Protein AF-A0A970RCP0-F1 (afdb_monomer)

pLDDT: mean 90.57, std 8.06, range [48.12, 98.12]

Mean predicted aligned error: 6.68 Å

Structure (mmCIF, N/CA/C/O backbone):
data_AF-A0A970RCP0-F1
#
_entry.id   AF-A0A970RCP0-F1
#
loop_
_atom_site.group_PDB
_atom_site.id
_atom_site.type_symbol
_atom_site.label_atom_id
_atom_site.label_alt_id
_atom_site.label_comp_id
_atom_site.label_asym_id
_atom_site.label_entity_id
_atom_site.label_seq_id
_atom_site.pdbx_PDB_ins_code
_atom_site.Cartn_x
_atom_site.Cartn_y
_atom_site.Cartn_z
_atom_site.occupancy
_atom_site.B_iso_or_equiv
_atom_site.auth_seq_id
_atom_site.auth_comp_id
_atom_site.auth_asym_id
_atom_site.auth_atom_id
_atom_site.pdbx_PDB_model_num
ATOM 1 N N . MET A 1 1 ? -38.440 39.270 53.643 1.00 48.12 1 MET A N 1
ATOM 2 C CA . MET A 1 1 ? -37.975 38.714 52.361 1.00 48.12 1 MET A CA 1
ATOM 3 C C . MET A 1 1 ? -36.763 37.887 52.689 1.00 48.12 1 MET A C 1
ATOM 5 O O . MET A 1 1 ? -35.813 38.476 53.166 1.00 48.12 1 MET A O 1
ATOM 9 N N . ASP A 1 2 ? -36.884 36.568 52.586 1.00 49.41 2 ASP A N 1
ATOM 10 C CA . ASP A 1 2 ? -35.823 35.655 52.152 1.00 49.41 2 ASP A CA 1
ATOM 11 C C . ASP A 1 2 ? -36.403 34.242 52.219 1.00 49.41 2 ASP A C 1
ATOM 13 O O . ASP A 1 2 ? -36.544 33.653 53.287 1.00 49.41 2 ASP A O 1
ATOM 17 N N . ASP A 1 3 ? -36.839 33.749 51.061 1.00 53.84 3 ASP A N 1
ATOM 18 C CA . ASP A 1 3 ? -37.272 32.369 50.873 1.00 53.84 3 ASP A CA 1
ATOM 19 C C . ASP A 1 3 ? -36.040 31.594 50.395 1.00 53.84 3 ASP A C 1
ATOM 21 O O . ASP A 1 3 ? -35.731 31.522 49.205 1.00 53.84 3 ASP A O 1
ATOM 25 N N . SER A 1 4 ? -35.232 31.136 51.352 1.00 59.03 4 SER A N 1
ATOM 26 C CA . SER A 1 4 ? -34.022 30.358 51.090 1.00 59.03 4 SER A CA 1
ATOM 27 C C . SER A 1 4 ? -34.421 28.943 50.666 1.00 59.03 4 SER A C 1
ATOM 29 O O . SER A 1 4 ? -34.489 28.031 51.488 1.00 59.03 4 SER A O 1
ATOM 31 N N . GLN A 1 5 ? -34.726 28.761 49.381 1.00 63.16 5 GLN A N 1
ATOM 32 C CA . GLN A 1 5 ? -35.019 27.448 48.809 1.00 63.16 5 GLN A CA 1
ATOM 33 C C . GLN A 1 5 ? -33.755 26.578 48.870 1.00 63.16 5 GLN A C 1
ATOM 35 O O . GLN A 1 5 ? -32.815 26.746 48.097 1.00 63.16 5 GLN A O 1
ATOM 40 N N . GLY A 1 6 ? -33.705 25.679 49.855 1.00 64.81 6 GLY A N 1
ATOM 41 C CA . GLY A 1 6 ? -32.651 24.680 49.980 1.00 64.81 6 GLY A CA 1
ATOM 42 C C . GLY A 1 6 ? -32.726 23.665 48.839 1.00 64.81 6 GLY A C 1
ATOM 43 O O . GLY A 1 6 ? -33.808 23.184 48.508 1.00 64.81 6 GLY A O 1
ATOM 44 N N . PHE A 1 7 ? -31.569 23.331 48.261 1.00 67.00 7 PHE A N 1
ATOM 45 C CA . PHE A 1 7 ? -31.424 22.290 47.240 1.00 67.00 7 PHE A CA 1
ATOM 46 C C . PHE A 1 7 ? -32.084 20.986 47.703 1.00 67.00 7 PHE A C 1
ATOM 48 O O . PHE A 1 7 ? -31.755 20.454 48.768 1.00 67.00 7 PHE A O 1
ATOM 55 N N . SER A 1 8 ? -32.999 20.449 46.896 1.00 80.69 8 SER A N 1
ATOM 56 C CA . SER A 1 8 ? -33.602 19.151 47.189 1.00 80.69 8 SER A CA 1
ATOM 57 C C . SER A 1 8 ? -32.632 18.033 46.811 1.00 80.69 8 SER A C 1
ATOM 59 O O . SER A 1 8 ? -32.024 18.054 45.742 1.00 80.69 8 SER A O 1
ATOM 61 N N . LEU A 1 9 ? -32.506 17.006 47.655 1.00 86.56 9 LEU A N 1
ATOM 62 C CA . LEU A 1 9 ? -31.640 15.844 47.399 1.00 86.56 9 LEU A CA 1
ATOM 63 C C . LEU A 1 9 ? -32.000 15.145 46.071 1.00 86.56 9 LEU A C 1
ATOM 65 O O . LEU A 1 9 ? -31.134 14.585 45.400 1.00 86.56 9 LEU A O 1
ATOM 69 N N . ILE A 1 10 ? -33.268 15.247 45.652 1.00 89.44 10 ILE A N 1
ATOM 70 C CA . ILE A 1 10 ? -33.741 14.712 44.373 1.00 89.44 10 ILE A CA 1
ATOM 71 C C . ILE A 1 10 ? -33.218 15.493 43.162 1.00 89.44 10 ILE A C 1
ATOM 73 O O . ILE A 1 10 ? -32.971 14.895 42.121 1.00 89.44 10 ILE A O 1
ATOM 77 N N . GLU A 1 11 ? -32.994 16.801 43.292 1.00 91.44 11 GLU A N 1
ATOM 78 C CA . GLU A 1 11 ? -32.496 17.654 42.208 1.00 91.44 11 GLU A CA 1
ATOM 79 C C . GLU A 1 11 ? -31.049 17.300 41.862 1.00 91.44 11 GLU A C 1
ATOM 81 O O . GLU A 1 11 ? -30.711 17.098 40.696 1.00 91.44 11 GLU A O 1
ATOM 86 N N . VAL A 1 12 ? -30.218 17.109 42.890 1.00 92.56 12 VAL A N 1
ATOM 87 C CA . VAL A 1 12 ? -28.831 16.656 42.723 1.00 92.56 12 VAL A CA 1
ATOM 88 C C . VAL A 1 12 ? -28.789 15.252 42.117 1.00 92.56 12 VAL A C 1
ATOM 90 O O . VAL A 1 12 ? -27.988 14.989 41.223 1.00 92.56 12 VAL A O 1
ATOM 93 N N . LEU A 1 13 ? -29.674 14.352 42.555 1.00 93.19 13 LEU A N 1
ATOM 94 C CA . LEU A 1 13 ? -29.728 12.985 42.036 1.00 93.19 13 LEU A CA 1
ATOM 95 C C . LEU A 1 13 ? -30.129 12.957 40.554 1.00 93.19 13 LEU A C 1
ATOM 97 O O . LEU A 1 13 ? -29.487 12.268 39.761 1.00 93.19 13 LEU A O 1
ATOM 101 N N . VAL A 1 14 ? -31.127 13.751 40.155 1.00 94.25 14 VAL A N 1
ATOM 102 C CA . VAL A 1 14 ? -31.525 13.890 38.745 1.00 94.25 14 VAL A CA 1
ATOM 103 C C . VAL A 1 14 ? -30.401 14.518 37.916 1.00 94.25 14 VAL A C 1
ATOM 105 O O . VAL A 1 14 ? -30.094 14.009 36.838 1.00 94.25 14 VAL A O 1
ATOM 108 N N . ALA A 1 15 ? -29.731 15.559 38.422 1.00 95.06 15 ALA A N 1
ATOM 109 C CA . ALA A 1 15 ? -28.594 16.177 37.739 1.00 95.06 15 ALA A CA 1
ATOM 110 C C . ALA A 1 15 ? -27.450 15.175 37.503 1.00 95.06 15 ALA A C 1
ATOM 112 O O . ALA A 1 15 ? -26.919 15.095 36.396 1.00 95.06 15 ALA A O 1
ATOM 113 N N . LEU A 1 16 ? -27.116 14.353 38.504 1.00 94.56 16 LEU A N 1
ATOM 114 C CA . LEU A 1 16 ? -26.106 13.300 38.371 1.00 94.56 16 LEU A CA 1
ATOM 115 C C . LEU A 1 16 ? -26.496 12.249 37.321 1.00 94.56 16 LEU A C 1
ATOM 117 O O . LEU A 1 16 ? -25.646 11.838 36.533 1.00 94.56 16 LEU A O 1
ATOM 121 N N . VAL A 1 17 ? -27.771 11.846 37.261 1.00 96.38 17 VAL A N 1
ATOM 122 C CA . VAL A 1 17 ? -28.267 10.898 36.245 1.00 96.38 17 VAL A CA 1
ATOM 123 C C . VAL A 1 17 ? -28.174 11.491 34.835 1.00 96.38 17 VAL A C 1
ATOM 125 O O . VAL A 1 17 ? -27.719 10.815 33.907 1.00 96.38 17 VAL A O 1
ATOM 128 N N . LEU A 1 18 ? -28.556 12.758 34.657 1.00 96.50 18 LEU A N 1
ATOM 129 C CA . LEU A 1 18 ? -28.461 13.446 33.365 1.00 96.50 18 LEU A CA 1
ATOM 130 C C . LEU A 1 18 ? -27.004 13.604 32.908 1.00 96.50 18 LEU A C 1
ATOM 132 O O . LEU A 1 18 ? -26.690 13.335 31.750 1.00 96.50 18 LEU A O 1
ATOM 136 N N . ILE A 1 19 ? -26.095 13.972 33.815 1.00 95.94 19 ILE A N 1
ATOM 137 C CA . ILE A 1 19 ? -24.662 14.081 33.504 1.00 95.94 19 ILE A CA 1
ATOM 138 C C . ILE A 1 19 ? -24.088 12.709 33.145 1.00 95.94 19 ILE A C 1
ATOM 140 O O . ILE A 1 19 ? -23.407 12.580 32.128 1.00 95.94 19 ILE A O 1
ATOM 144 N N . ALA A 1 20 ? -24.392 11.671 33.929 1.00 96.06 20 ALA A N 1
ATOM 145 C CA . ALA A 1 20 ? -23.894 10.322 33.673 1.00 96.06 20 ALA A CA 1
ATOM 146 C C . ALA A 1 20 ? -24.355 9.795 32.304 1.00 96.06 20 ALA A C 1
ATOM 148 O O . ALA A 1 20 ? -23.543 9.297 31.523 1.00 96.06 20 ALA A O 1
ATOM 149 N N . THR A 1 21 ? -25.640 9.953 31.974 1.00 95.88 21 THR A N 1
ATOM 150 C CA . THR A 1 21 ? -26.183 9.542 30.667 1.00 95.88 21 THR A CA 1
ATOM 151 C C . THR A 1 21 ? -25.606 10.367 29.512 1.00 95.88 21 THR A C 1
ATOM 153 O O . THR A 1 21 ? -25.237 9.795 28.484 1.00 95.88 21 THR A O 1
ATOM 156 N N . GLY A 1 22 ? -25.429 11.681 29.694 1.00 96.62 22 GLY A N 1
ATOM 157 C CA . GLY A 1 22 ? -24.775 12.553 28.715 1.00 96.62 22 GLY A CA 1
ATOM 158 C C . GLY A 1 22 ? -23.315 12.171 28.444 1.00 96.62 22 GLY A C 1
ATOM 159 O O . GLY A 1 22 ? -22.898 12.087 27.287 1.00 96.62 22 GLY A O 1
ATOM 160 N N . MET A 1 23 ? -22.544 11.863 29.492 1.00 96.38 23 MET A N 1
ATOM 1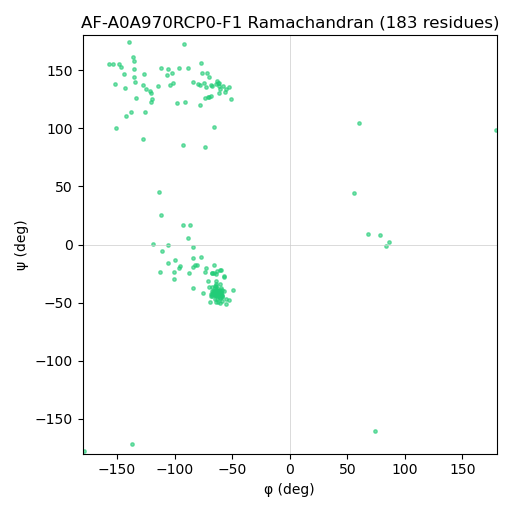61 C CA . MET A 1 23 ? -21.149 11.427 29.363 1.00 96.38 23 MET A CA 1
ATOM 162 C C . MET A 1 23 ? -21.031 10.079 28.644 1.00 96.38 23 MET A C 1
ATOM 164 O O . MET A 1 23 ? -20.188 9.941 27.758 1.00 96.38 23 MET A O 1
ATOM 168 N N . LEU A 1 24 ? -21.891 9.103 28.963 1.00 94.88 24 LEU A N 1
ATOM 169 C CA . LEU A 1 24 ? -21.915 7.812 28.261 1.00 94.88 24 LEU A CA 1
ATOM 170 C C . LEU A 1 24 ? -22.229 7.985 26.767 1.00 94.88 24 LEU A C 1
ATOM 172 O O . LEU A 1 24 ? -21.571 7.367 25.926 1.00 94.88 24 LEU A O 1
ATOM 176 N N . GLY A 1 25 ? -23.175 8.869 26.432 1.00 94.62 25 GLY A N 1
ATOM 177 C CA . GLY A 1 25 ? -23.489 9.215 25.044 1.00 94.62 25 GLY A CA 1
ATOM 178 C C . GLY A 1 25 ? -22.294 9.824 24.302 1.00 94.62 25 GLY A C 1
ATOM 179 O O . GLY A 1 25 ? -21.964 9.398 23.194 1.00 94.62 25 GLY A O 1
ATOM 180 N N . MET A 1 26 ? -21.591 10.772 24.928 1.00 94.69 26 MET A N 1
ATOM 181 C CA . MET A 1 26 ? -20.407 11.402 24.334 1.00 94.69 26 MET A CA 1
ATOM 182 C C . MET A 1 26 ? -19.262 10.400 24.127 1.00 94.69 26 MET A C 1
ATOM 184 O O . MET A 1 26 ? -18.633 10.404 23.069 1.00 94.69 26 MET A O 1
ATOM 188 N N . LEU A 1 27 ? -19.008 9.517 25.099 1.00 94.44 27 LEU A N 1
ATOM 189 C CA . LEU A 1 27 ? -17.966 8.489 25.000 1.00 94.44 27 LEU A CA 1
ATOM 190 C C . LEU A 1 27 ? -18.236 7.496 23.862 1.00 94.44 27 LEU A C 1
ATOM 192 O O . LEU A 1 27 ? -17.311 7.128 23.134 1.00 94.44 27 LEU A O 1
ATOM 196 N N . ALA A 1 28 ? -19.498 7.104 23.660 1.00 90.81 28 ALA A N 1
ATOM 197 C CA . ALA A 1 28 ? -19.882 6.237 22.548 1.00 90.81 28 ALA A CA 1
ATOM 198 C C . ALA A 1 28 ? -19.562 6.881 21.185 1.00 90.81 28 ALA A C 1
ATOM 200 O O . ALA A 1 28 ? -18.997 6.227 20.304 1.00 90.81 28 ALA A O 1
ATOM 201 N N . LEU A 1 29 ? -19.855 8.177 21.027 1.00 91.12 29 LEU A N 1
ATOM 202 C CA . LEU A 1 29 ? -19.536 8.926 19.807 1.00 91.12 29 LEU A CA 1
ATOM 203 C C . LEU A 1 29 ? -18.025 9.115 19.617 1.00 91.12 29 LEU A C 1
ATOM 205 O O . LEU A 1 29 ? -17.521 8.913 18.511 1.00 91.12 29 LEU A O 1
ATOM 209 N N . GLN A 1 30 ? -17.287 9.436 20.684 1.00 91.81 30 GLN A N 1
ATOM 210 C CA . GLN A 1 30 ? -15.826 9.560 20.627 1.00 91.81 30 GLN A CA 1
ATOM 211 C C . GLN A 1 30 ? -15.161 8.252 20.183 1.00 91.81 30 GLN A C 1
ATOM 213 O O . GLN A 1 30 ? -14.265 8.275 19.341 1.00 91.81 30 GLN A O 1
ATOM 218 N N . SER A 1 31 ? -15.635 7.103 20.675 1.00 87.56 31 SER A N 1
ATOM 219 C CA . SER A 1 31 ? -15.114 5.793 20.266 1.00 87.56 31 SER A CA 1
ATOM 220 C C . SER A 1 31 ? -15.266 5.545 18.762 1.00 87.56 31 SER A C 1
ATOM 222 O O . SER A 1 31 ? -14.324 5.088 18.110 1.00 87.56 31 SER A O 1
ATOM 224 N N . LYS A 1 32 ? -16.431 5.881 18.192 1.00 86.38 32 LYS A N 1
ATOM 225 C CA . LYS A 1 32 ? -16.673 5.767 16.746 1.00 86.38 32 LYS A CA 1
ATOM 226 C C . LYS A 1 32 ? -15.825 6.750 15.945 1.00 86.38 32 LYS A C 1
ATOM 228 O O . LYS A 1 32 ? -15.266 6.369 14.922 1.00 86.38 32 LYS A O 1
ATOM 233 N N . SER A 1 33 ? -15.665 7.977 16.438 1.00 88.19 33 SER A N 1
ATOM 234 C CA . SER A 1 33 ? -14.793 8.967 15.802 1.00 88.19 33 SER A CA 1
ATOM 235 C C . SER A 1 33 ? -13.345 8.484 15.712 1.00 88.19 33 SER A C 1
ATOM 237 O O . SER A 1 33 ? -12.718 8.675 14.677 1.00 88.19 33 SER A O 1
ATOM 239 N N . ILE A 1 34 ? -12.815 7.843 16.760 1.00 88.75 34 ILE A N 1
ATOM 240 C CA . ILE A 1 34 ? -11.444 7.311 16.753 1.00 88.75 34 ILE A CA 1
ATOM 241 C C . ILE A 1 34 ? -11.286 6.213 15.692 1.00 88.75 34 ILE A C 1
ATOM 243 O O . ILE A 1 34 ? -10.299 6.224 14.960 1.00 88.75 34 ILE A O 1
ATOM 247 N N . GLN A 1 35 ? -12.264 5.308 15.572 1.00 85.75 35 GLN A N 1
ATOM 248 C CA . GLN A 1 35 ? -12.256 4.245 14.555 1.00 85.75 35 GLN A CA 1
ATOM 249 C C . GLN A 1 35 ? -12.190 4.831 13.136 1.00 85.75 35 GLN A C 1
ATOM 251 O O . GLN A 1 35 ? -11.320 4.450 12.356 1.00 85.75 35 GLN A O 1
ATOM 256 N N . TYR A 1 36 ? -13.035 5.820 12.826 1.00 85.56 36 TYR A N 1
ATOM 257 C CA . TYR A 1 36 ? -13.029 6.468 11.510 1.00 85.56 36 TYR A CA 1
ATOM 258 C C . TYR A 1 36 ? -11.741 7.242 11.219 1.00 85.56 36 TYR A C 1
ATOM 260 O O . TYR A 1 36 ? -11.252 7.224 10.087 1.00 85.56 36 TYR A O 1
ATOM 268 N N . THR A 1 37 ? -11.163 7.900 12.227 1.00 89.69 37 THR A N 1
ATOM 269 C CA . THR A 1 37 ? -9.870 8.577 12.072 1.00 89.69 37 THR A CA 1
ATOM 270 C C . THR A 1 37 ? -8.765 7.573 11.753 1.00 89.69 37 THR A C 1
ATOM 272 O O . THR A 1 37 ? -7.961 7.823 10.858 1.00 89.69 37 THR A O 1
ATOM 275 N N . GLN A 1 38 ? -8.733 6.428 12.440 1.00 88.44 38 GLN A N 1
ATOM 276 C CA . GLN A 1 38 ? -7.710 5.409 12.207 1.00 88.44 38 GLN A CA 1
ATOM 277 C C . GLN A 1 38 ? -7.806 4.804 10.800 1.00 88.44 38 GLN A C 1
ATOM 279 O O . GLN A 1 38 ? -6.780 4.659 10.133 1.00 88.44 38 GLN A O 1
ATOM 284 N N . ASP A 1 39 ? -9.016 4.493 10.329 1.00 87.69 39 ASP A N 1
ATOM 285 C CA . ASP A 1 39 ? -9.216 3.996 8.962 1.00 87.69 39 ASP A CA 1
ATOM 286 C C . ASP A 1 39 ? -8.787 5.038 7.916 1.00 87.69 39 ASP A C 1
ATOM 288 O O . ASP A 1 39 ? -8.014 4.736 7.004 1.00 87.69 39 ASP A O 1
ATOM 292 N N . SER A 1 40 ? -9.173 6.302 8.120 1.00 91.44 40 SER A N 1
ATOM 293 C CA . SER A 1 40 ? -8.763 7.413 7.252 1.00 91.44 40 SER A CA 1
ATOM 294 C C . SER A 1 40 ? -7.239 7.547 7.167 1.00 91.44 40 SER A C 1
ATOM 296 O O . SER A 1 40 ? -6.700 7.781 6.084 1.00 91.44 40 SER A O 1
ATOM 298 N N . VAL A 1 41 ? -6.528 7.367 8.286 1.00 94.31 41 VAL A N 1
ATOM 299 C CA . VAL A 1 41 ? -5.057 7.377 8.319 1.00 94.31 41 VAL A CA 1
ATOM 300 C C . VAL A 1 41 ? -4.484 6.220 7.505 1.00 94.31 41 VAL A C 1
ATOM 302 O O . VAL A 1 41 ? -3.628 6.458 6.654 1.00 94.31 41 VAL A O 1
ATOM 305 N N . ASN A 1 42 ? -4.963 4.990 7.711 1.00 94.50 42 ASN A N 1
ATOM 306 C CA . ASN A 1 42 ? -4.466 3.818 6.982 1.00 94.50 42 ASN A CA 1
ATOM 307 C C . ASN A 1 42 ? -4.706 3.947 5.472 1.00 94.50 42 ASN A C 1
ATOM 309 O O . ASN A 1 42 ? -3.806 3.692 4.670 1.00 94.50 42 ASN A O 1
ATOM 313 N N . ARG A 1 43 ? -5.892 4.420 5.075 1.00 94.69 43 ARG A N 1
ATOM 314 C CA . ARG A 1 43 ? -6.223 4.658 3.668 1.00 94.69 43 ARG A CA 1
ATOM 315 C C . ARG A 1 43 ? -5.366 5.763 3.060 1.00 94.6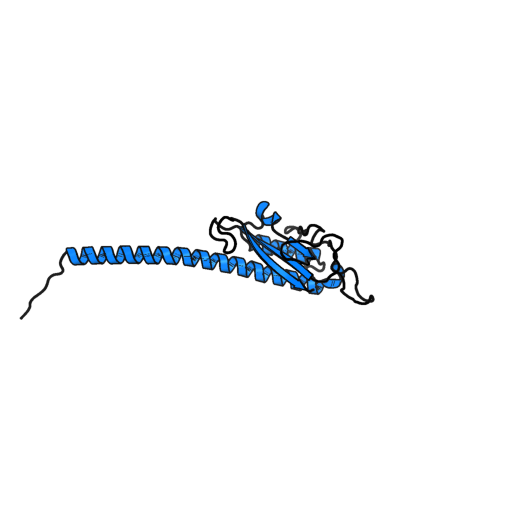9 43 ARG A C 1
ATOM 317 O O . ARG A 1 43 ? -4.902 5.621 1.932 1.00 94.69 43 ARG A O 1
ATOM 324 N N . ASN A 1 44 ? -5.101 6.835 3.806 1.00 96.38 44 ASN A 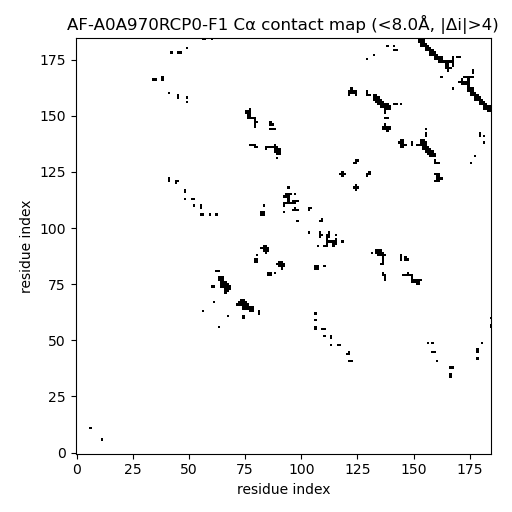N 1
ATOM 325 C CA . ASN A 1 44 ? -4.195 7.894 3.367 1.00 96.38 44 ASN A CA 1
ATOM 326 C C . ASN A 1 44 ? -2.751 7.387 3.205 1.00 96.38 44 ASN A C 1
ATOM 328 O O . ASN A 1 44 ? -2.094 7.716 2.221 1.00 96.38 44 ASN A O 1
ATOM 332 N N . LEU A 1 45 ? -2.271 6.534 4.117 1.00 97.19 45 LEU A N 1
ATOM 333 C CA . LEU A 1 45 ? -0.971 5.870 3.976 1.00 97.19 45 LEU A CA 1
ATOM 334 C C . LEU A 1 45 ? -0.930 4.991 2.722 1.00 97.19 45 LEU A C 1
ATOM 336 O O . LEU A 1 45 ? 0.034 5.068 1.967 1.00 97.19 45 LEU A O 1
ATOM 340 N N . ALA A 1 46 ? -1.984 4.215 2.453 1.00 97.19 46 ALA A N 1
ATOM 341 C CA . ALA A 1 46 ? -2.082 3.410 1.238 1.00 97.19 46 ALA A CA 1
ATOM 342 C C . ALA A 1 46 ? -2.059 4.274 -0.039 1.00 97.19 46 ALA A C 1
ATOM 344 O O . ALA A 1 46 ? -1.388 3.914 -1.005 1.00 97.19 46 ALA A O 1
ATOM 345 N N . ILE A 1 47 ? -2.731 5.430 -0.046 1.00 97.25 47 ILE A N 1
ATOM 346 C CA . ILE A 1 47 ? -2.695 6.384 -1.169 1.00 97.25 47 ILE A CA 1
ATOM 347 C C . ILE A 1 47 ? -1.274 6.921 -1.381 1.00 97.25 47 ILE A C 1
ATOM 349 O O . ILE A 1 47 ? -0.767 6.877 -2.501 1.00 97.25 47 ILE A O 1
ATOM 353 N N . THR A 1 48 ? -0.616 7.392 -0.320 1.00 98.12 48 THR A N 1
ATOM 354 C CA . THR A 1 48 ? 0.755 7.921 -0.398 1.00 98.12 48 THR A CA 1
ATOM 355 C C . THR A 1 48 ? 1.733 6.857 -0.887 1.00 98.12 48 THR A C 1
ATOM 357 O O . THR A 1 48 ? 2.422 7.077 -1.878 1.00 98.12 48 THR A O 1
ATOM 360 N N . LEU A 1 49 ? 1.714 5.665 -0.281 1.00 98.06 49 LEU A N 1
ATOM 361 C CA . LEU A 1 49 ? 2.555 4.539 -0.698 1.00 98.06 49 LEU A CA 1
ATOM 362 C C . LEU A 1 49 ? 2.276 4.135 -2.151 1.00 98.06 49 LEU A C 1
ATOM 364 O O . LEU A 1 49 ? 3.201 3.794 -2.884 1.00 98.06 49 LEU A O 1
ATOM 368 N N . SER A 1 50 ? 1.018 4.191 -2.590 1.00 97.69 50 SER A N 1
ATOM 369 C CA . SER A 1 50 ? 0.669 3.922 -3.985 1.00 97.69 50 SER A CA 1
ATOM 370 C C . SER A 1 50 ? 1.304 4.935 -4.930 1.00 97.69 50 SER A C 1
ATOM 372 O O . SER A 1 50 ? 1.915 4.548 -5.923 1.00 97.69 50 SER A O 1
ATOM 374 N N . ASN A 1 51 ? 1.208 6.225 -4.607 1.00 97.19 51 ASN A N 1
ATOM 375 C CA . ASN A 1 51 ? 1.822 7.281 -5.406 1.00 97.19 51 ASN A CA 1
ATOM 376 C C . ASN A 1 51 ? 3.350 7.142 -5.452 1.00 97.19 51 ASN A C 1
ATOM 378 O O . ASN A 1 51 ? 3.922 7.243 -6.534 1.00 97.19 51 ASN A O 1
ATOM 382 N N . ASP A 1 52 ? 3.995 6.819 -4.329 1.00 96.69 52 ASP A N 1
ATOM 383 C CA . ASP A 1 52 ? 5.447 6.608 -4.268 1.00 96.69 52 ASP A CA 1
ATOM 384 C C . ASP A 1 52 ? 5.904 5.482 -5.208 1.00 96.69 52 ASP A C 1
ATOM 386 O O . ASP A 1 52 ? 6.891 5.624 -5.938 1.00 96.69 52 ASP A O 1
ATOM 390 N N . LEU A 1 53 ? 5.164 4.367 -5.244 1.00 96.38 53 LEU A N 1
ATOM 391 C CA . LEU A 1 53 ? 5.453 3.266 -6.163 1.00 96.38 53 LEU A CA 1
ATOM 392 C C . LEU A 1 53 ? 5.255 3.677 -7.625 1.00 96.38 53 LEU A C 1
ATOM 394 O O . LEU A 1 53 ? 6.061 3.319 -8.484 1.00 96.38 53 LEU A O 1
ATOM 398 N N . LEU A 1 54 ? 4.198 4.427 -7.925 1.00 95.81 54 LEU A N 1
ATOM 399 C CA . LEU A 1 54 ? 3.917 4.871 -9.288 1.00 95.81 54 LEU A CA 1
ATOM 400 C C . LEU A 1 54 ? 4.970 5.855 -9.802 1.00 95.81 54 LEU A C 1
ATOM 402 O O . LEU A 1 54 ? 5.423 5.722 -10.939 1.00 95.81 54 LEU A O 1
ATOM 406 N N . GLU A 1 55 ? 5.412 6.794 -8.968 1.00 95.00 55 GLU A N 1
ATOM 407 C CA . GLU A 1 55 ? 6.513 7.699 -9.309 1.00 95.00 55 GLU A CA 1
ATOM 408 C C . GLU A 1 55 ? 7.815 6.927 -9.535 1.00 95.00 55 GLU A C 1
ATOM 410 O O . GLU A 1 55 ? 8.493 7.118 -10.549 1.00 95.00 55 GLU A O 1
ATOM 415 N N . MET A 1 56 ? 8.123 5.957 -8.672 1.00 94.56 56 MET A N 1
ATOM 416 C CA . MET A 1 56 ? 9.248 5.048 -8.893 1.00 94.56 56 MET A CA 1
ATOM 417 C C . MET A 1 56 ? 9.131 4.336 -10.251 1.00 94.56 56 MET A C 1
ATOM 419 O O . MET A 1 56 ? 10.082 4.345 -11.033 1.00 94.56 56 MET A O 1
ATOM 423 N N . MET A 1 57 ? 7.966 3.786 -10.596 1.00 94.12 57 MET A N 1
ATOM 424 C CA . MET A 1 57 ? 7.741 3.138 -11.893 1.00 94.12 57 MET A CA 1
ATOM 425 C C . MET A 1 57 ? 7.941 4.103 -13.075 1.00 94.12 57 MET A C 1
ATOM 427 O O . MET A 1 57 ? 8.560 3.724 -14.074 1.00 94.12 57 MET A O 1
ATOM 431 N N . ARG A 1 58 ? 7.513 5.368 -12.952 1.00 92.81 58 ARG A N 1
ATOM 432 C CA . ARG A 1 58 ? 7.728 6.417 -13.970 1.00 92.81 58 ARG A CA 1
ATOM 433 C C . ARG A 1 58 ? 9.206 6.748 -14.190 1.00 92.81 58 ARG A C 1
ATOM 435 O O . ARG A 1 58 ? 9.612 7.016 -15.324 1.00 92.81 58 ARG A O 1
ATOM 442 N N . THR A 1 59 ? 10.030 6.680 -13.146 1.00 93.25 59 THR A N 1
ATOM 443 C CA . THR A 1 59 ? 11.488 6.869 -13.289 1.00 93.25 59 THR A CA 1
ATOM 444 C C . THR A 1 59 ? 12.189 5.671 -13.944 1.00 93.25 59 THR A C 1
ATOM 446 O O . THR A 1 59 ? 13.219 5.843 -14.591 1.00 93.25 59 THR A O 1
ATOM 449 N N . HIS A 1 60 ? 11.600 4.471 -13.870 1.00 93.12 60 HIS A N 1
ATOM 450 C CA . HIS A 1 60 ? 12.161 3.213 -14.395 1.00 93.12 60 HIS A CA 1
ATOM 451 C C . HIS A 1 60 ? 11.390 2.647 -15.605 1.00 93.12 60 HIS A C 1
ATOM 453 O O . HIS A 1 60 ? 11.449 1.443 -15.869 1.00 93.12 60 HIS A O 1
ATOM 459 N N . ARG A 1 61 ? 10.688 3.490 -16.380 1.00 92.50 61 ARG A N 1
ATOM 460 C CA . ARG A 1 61 ? 9.788 3.056 -17.477 1.00 92.50 61 ARG A CA 1
ATOM 461 C C . ARG A 1 61 ? 10.406 2.057 -18.451 1.00 92.50 61 ARG A C 1
ATOM 463 O O . ARG A 1 61 ? 9.744 1.101 -18.838 1.00 92.50 61 ARG A O 1
ATOM 470 N N . GLN A 1 62 ? 11.679 2.207 -18.809 1.00 92.25 62 GLN A N 1
ATOM 471 C CA . GLN A 1 62 ? 12.344 1.292 -19.751 1.00 92.25 62 GLN A CA 1
ATOM 472 C C . GLN A 1 62 ? 12.305 -0.183 -19.309 1.00 92.25 62 GLN A C 1
ATOM 474 O O . GLN A 1 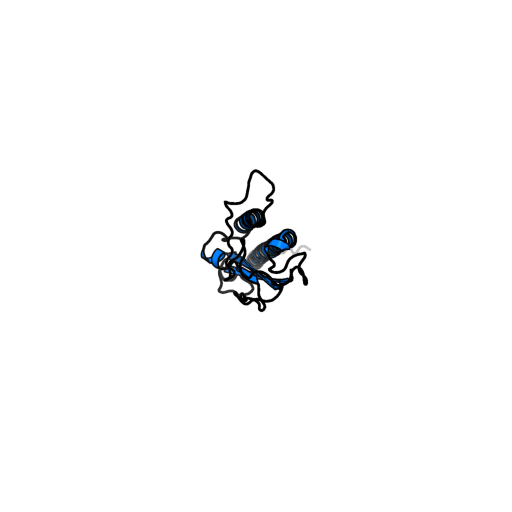62 ? 12.309 -1.090 -20.135 1.00 92.25 62 GLN A O 1
ATOM 479 N N . GLN A 1 63 ? 12.232 -0.449 -18.004 1.00 92.88 63 GLN A N 1
ATOM 480 C CA . GLN A 1 63 ? 12.168 -1.814 -17.483 1.00 92.88 63 GLN A CA 1
ATOM 481 C C . GLN A 1 63 ? 10.745 -2.389 -17.517 1.00 92.88 63 GLN A C 1
ATOM 483 O O . GLN A 1 63 ? 10.592 -3.611 -17.483 1.00 92.88 63 GLN A O 1
ATOM 488 N N . LEU A 1 64 ? 9.727 -1.534 -17.641 1.00 93.31 64 LEU A N 1
ATOM 489 C CA . LEU A 1 64 ? 8.308 -1.871 -17.518 1.00 93.31 64 LEU A CA 1
ATOM 490 C C . LEU A 1 64 ? 7.588 -2.023 -18.862 1.00 93.31 64 LEU A C 1
ATOM 492 O O . LEU A 1 64 ? 6.582 -2.722 -18.910 1.00 93.31 64 LEU A O 1
ATOM 496 N N . PHE A 1 65 ? 8.088 -1.406 -19.932 1.00 93.81 65 PHE A N 1
ATOM 497 C CA . PHE A 1 65 ? 7.463 -1.434 -21.259 1.00 93.81 65 PHE A CA 1
ATOM 498 C C . PHE A 1 65 ? 8.161 -2.408 -22.213 1.00 93.81 65 PHE A C 1
ATOM 500 O O . PHE A 1 65 ? 9.376 -2.605 -22.116 1.00 93.81 65 PHE A O 1
ATOM 507 N N . ASN A 1 66 ? 7.391 -3.019 -23.118 1.00 92.62 66 ASN A N 1
ATOM 508 C CA . ASN A 1 66 ? 7.909 -3.867 -24.196 1.00 92.62 66 ASN A CA 1
ATOM 509 C C . ASN A 1 66 ? 8.660 -3.026 -25.229 1.00 92.62 66 ASN A C 1
ATOM 511 O O . ASN A 1 66 ? 9.808 -3.331 -25.544 1.00 92.62 66 ASN A O 1
ATOM 515 N N . HIS A 1 67 ? 8.034 -1.938 -25.684 1.00 92.50 67 HIS A N 1
ATOM 516 C CA . HIS A 1 67 ? 8.604 -1.051 -26.691 1.00 92.50 67 HIS A CA 1
ATOM 517 C C . HIS A 1 67 ? 9.247 0.156 -26.011 1.00 92.50 67 HIS A C 1
ATOM 519 O O . HIS A 1 67 ? 8.595 0.907 -25.280 1.00 92.50 67 HIS A O 1
ATOM 525 N N . THR A 1 68 ? 10.542 0.366 -26.233 1.00 93.25 68 THR A N 1
ATOM 526 C CA . THR A 1 68 ? 11.321 1.445 -25.599 1.00 93.25 68 THR A CA 1
ATOM 527 C C . THR A 1 68 ? 12.203 2.146 -26.634 1.00 93.25 68 THR A C 1
ATOM 529 O O . THR A 1 68 ? 12.487 1.557 -27.676 1.00 93.25 68 THR A O 1
ATOM 532 N N . PRO A 1 69 ? 12.637 3.402 -26.404 1.00 91.69 69 PRO A N 1
ATOM 533 C CA . PRO A 1 69 ? 13.470 4.114 -27.370 1.00 91.69 69 PRO A CA 1
ATOM 534 C C . PRO A 1 69 ? 14.707 3.295 -27.781 1.00 91.69 69 PRO A C 1
ATOM 536 O O . PRO A 1 69 ? 15.369 2.736 -26.903 1.00 91.69 69 PRO A O 1
ATOM 539 N N . PRO A 1 70 ? 15.049 3.239 -29.083 1.00 92.38 70 PRO A N 1
ATOM 540 C CA . PRO A 1 70 ? 14.573 4.107 -30.169 1.00 92.38 70 PRO A CA 1
ATOM 541 C C . PRO A 1 70 ? 13.275 3.662 -30.882 1.00 92.38 70 PRO A C 1
ATOM 543 O O . PRO A 1 70 ? 12.892 4.287 -31.867 1.00 92.38 70 PRO A O 1
ATOM 546 N N . GLU A 1 71 ? 12.599 2.605 -30.429 1.00 90.31 71 GLU A N 1
ATOM 547 C CA . GLU A 1 71 ? 11.397 2.055 -31.076 1.00 90.31 71 GLU A CA 1
ATOM 548 C C . GLU A 1 71 ? 10.167 2.976 -30.949 1.00 90.31 71 GLU A C 1
ATOM 550 O O . GLU A 1 71 ? 9.986 3.623 -29.915 1.00 90.31 71 GLU A O 1
ATOM 555 N N . TYR A 1 72 ? 9.310 3.039 -31.981 1.00 86.44 72 TYR A N 1
ATOM 556 C CA . TYR A 1 72 ? 8.106 3.884 -32.014 1.00 86.44 72 TYR A CA 1
ATOM 557 C C . TYR A 1 72 ? 6.828 3.067 -32.300 1.00 86.44 72 TYR A C 1
ATOM 559 O O . TYR A 1 72 ? 6.829 2.304 -33.266 1.00 86.44 72 TYR A O 1
ATOM 567 N N . PRO A 1 73 ? 5.721 3.266 -31.550 1.00 89.00 73 PRO A N 1
ATOM 568 C CA . PRO A 1 73 ? 5.567 4.196 -30.428 1.00 89.00 73 PRO A CA 1
ATOM 569 C C . PRO A 1 73 ? 6.345 3.745 -29.179 1.00 89.00 73 PRO A C 1
ATOM 571 O O . PRO A 1 73 ? 6.185 2.622 -28.702 1.00 89.00 73 PRO A O 1
ATOM 574 N N . SER A 1 74 ? 7.187 4.636 -28.640 1.00 89.75 74 SER A N 1
ATOM 575 C CA . SER A 1 74 ? 7.992 4.353 -27.445 1.00 89.75 74 SER A CA 1
ATOM 576 C C . SER A 1 74 ? 7.123 4.315 -26.193 1.00 89.75 74 SER A C 1
ATOM 578 O O . SER A 1 74 ? 6.178 5.093 -26.076 1.00 89.75 74 SER A O 1
ATOM 580 N N . TYR A 1 75 ? 7.508 3.480 -25.226 1.00 89.81 75 TYR A N 1
ATOM 581 C CA . TYR A 1 75 ? 6.760 3.259 -23.986 1.00 89.81 75 TYR A CA 1
ATOM 582 C C . TYR A 1 75 ? 5.320 2.813 -24.268 1.00 89.81 75 TYR A C 1
ATOM 584 O O . TYR A 1 75 ? 4.368 3.299 -23.665 1.00 89.81 75 TYR A O 1
ATOM 592 N N . SER A 1 76 ? 5.170 1.888 -25.218 1.00 90.06 76 SER A N 1
ATOM 593 C CA . SER A 1 76 ? 3.902 1.223 -25.504 1.00 90.06 76 SER A CA 1
ATOM 594 C C . SER A 1 76 ? 3.937 -0.216 -25.001 1.00 90.06 76 SER A C 1
ATOM 596 O O . SER A 1 76 ? 4.984 -0.867 -25.011 1.00 90.06 76 SER A O 1
ATOM 598 N N . GLU A 1 77 ? 2.777 -0.684 -24.542 1.00 91.12 77 GLU A N 1
ATOM 599 C CA . GLU A 1 77 ? 2.562 -2.008 -23.953 1.00 91.12 77 GLU A CA 1
ATOM 600 C C . GLU A 1 77 ? 3.390 -2.280 -22.688 1.00 91.12 77 GLU A C 1
ATOM 602 O O . GLU A 1 77 ? 4.588 -2.572 -22.732 1.00 91.12 77 GLU A O 1
ATOM 607 N N . LEU A 1 78 ? 2.735 -2.229 -21.528 1.00 92.88 78 LEU A N 1
ATOM 608 C CA . LEU A 1 78 ? 3.341 -2.710 -20.2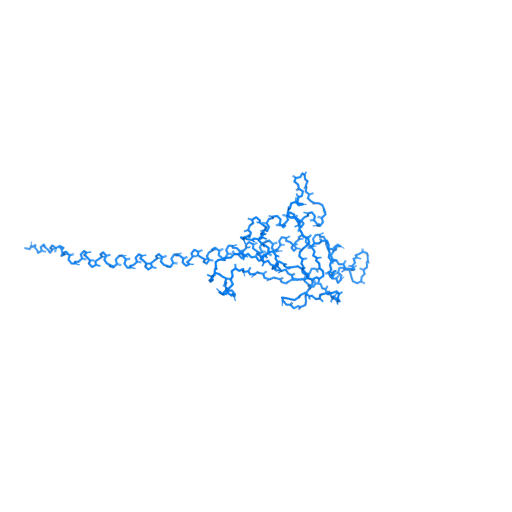91 1.00 92.88 78 LEU A CA 1
ATOM 609 C C . LEU A 1 78 ? 3.588 -4.216 -20.375 1.00 92.88 78 LEU A C 1
ATOM 611 O O . LEU A 1 78 ? 2.729 -4.989 -20.805 1.00 92.88 78 LEU A O 1
ATOM 615 N N . LYS A 1 79 ? 4.748 -4.635 -19.877 1.00 92.31 79 LYS A N 1
ATOM 616 C CA . LYS A 1 79 ? 5.082 -6.043 -19.691 1.00 92.31 79 LYS A CA 1
ATOM 617 C C . LYS A 1 79 ? 4.057 -6.697 -18.775 1.00 92.31 79 LYS A C 1
ATOM 619 O O . LYS A 1 79 ? 3.720 -6.169 -17.722 1.00 92.31 79 LYS A O 1
ATOM 624 N N . SER A 1 80 ? 3.617 -7.899 -19.129 1.00 90.38 80 SER A N 1
ATOM 625 C CA . SER A 1 80 ? 2.723 -8.686 -18.274 1.00 90.38 80 SER A CA 1
ATOM 626 C C . SER A 1 80 ? 3.402 -9.157 -16.984 1.00 90.38 80 SER A C 1
ATOM 628 O O . SER A 1 80 ? 2.725 -9.372 -15.986 1.00 90.38 80 SER A O 1
ATOM 630 N N . ALA A 1 81 ? 4.732 -9.270 -16.969 1.00 91.44 81 ALA A N 1
ATOM 631 C CA . ALA A 1 81 ? 5.523 -9.582 -15.784 1.00 91.44 81 ALA A CA 1
ATOM 632 C C . ALA A 1 81 ? 6.855 -8.823 -15.795 1.00 91.44 81 ALA A C 1
ATOM 634 O O . ALA A 1 81 ? 7.467 -8.615 -16.843 1.00 91.44 81 ALA A O 1
ATOM 635 N N . THR A 1 82 ? 7.335 -8.450 -14.613 1.00 93.38 82 THR A N 1
ATOM 636 C CA . THR A 1 82 ? 8.596 -7.724 -14.417 1.00 93.38 82 THR A CA 1
ATOM 637 C C . THR A 1 82 ? 9.371 -8.303 -13.230 1.00 93.38 82 THR A C 1
ATOM 639 O O . THR A 1 82 ? 9.015 -9.342 -12.669 1.00 93.38 82 THR A O 1
ATOM 642 N N . ALA A 1 83 ? 10.453 -7.631 -12.829 1.00 93.50 83 ALA A N 1
ATOM 643 C CA . ALA A 1 83 ? 11.154 -7.957 -11.592 1.00 93.50 83 ALA A CA 1
ATOM 644 C C . ALA A 1 83 ? 10.300 -7.690 -10.338 1.00 93.50 83 ALA A C 1
ATOM 646 O O . ALA A 1 83 ? 10.546 -8.321 -9.319 1.00 93.50 83 ALA A O 1
ATOM 647 N N . ILE A 1 84 ? 9.309 -6.792 -10.412 1.00 95.56 84 ILE A N 1
ATOM 648 C CA . ILE A 1 84 ? 8.540 -6.322 -9.248 1.00 95.56 84 ILE A CA 1
ATOM 649 C C . ILE A 1 84 ? 7.120 -6.907 -9.171 1.00 95.56 84 ILE A C 1
ATOM 651 O O . ILE A 1 84 ? 6.519 -6.895 -8.099 1.00 95.56 84 ILE A O 1
ATOM 655 N N . TYR A 1 85 ? 6.603 -7.481 -10.263 1.00 94.19 85 TYR A N 1
ATOM 656 C CA . TYR A 1 85 ? 5.321 -8.195 -10.287 1.00 94.19 85 TYR A CA 1
ATOM 657 C C . TYR A 1 85 ? 5.308 -9.370 -11.273 1.00 94.19 85 TYR A C 1
ATOM 659 O O . TYR A 1 85 ? 6.038 -9.384 -12.265 1.00 94.19 85 TYR A O 1
ATOM 667 N N . SER A 1 86 ? 4.478 -10.377 -11.005 1.00 92.44 86 SER A N 1
ATOM 668 C CA . SER A 1 86 ? 4.262 -11.536 -11.880 1.00 92.44 86 SER A CA 1
ATOM 669 C C . SER A 1 86 ? 3.100 -11.324 -12.863 1.00 92.44 86 SER A C 1
ATOM 671 O O . SER A 1 86 ? 2.322 -10.385 -12.729 1.00 92.44 86 SER A O 1
ATOM 673 N N . ALA A 1 87 ? 2.915 -12.258 -13.805 1.00 87.25 87 ALA A N 1
ATOM 674 C CA . ALA A 1 87 ? 1.778 -12.252 -14.736 1.00 87.25 87 ALA A CA 1
ATOM 675 C C . ALA A 1 87 ? 0.406 -12.400 -14.053 1.00 87.25 87 ALA A C 1
ATOM 677 O O . ALA A 1 87 ? -0.607 -11.989 -14.616 1.00 87.25 87 ALA A O 1
ATOM 678 N N . SER A 1 88 ? 0.364 -12.967 -12.842 1.00 87.00 88 SER A N 1
ATOM 679 C CA . SER A 1 88 ? -0.850 -13.034 -12.018 1.00 87.00 88 SER A CA 1
ATOM 680 C C . SER A 1 88 ? -1.091 -11.755 -11.208 1.00 87.00 88 SER A C 1
ATOM 682 O O . SER A 1 88 ? -2.076 -11.677 -10.480 1.00 87.00 88 SER A O 1
ATOM 684 N N . GLY A 1 89 ? -0.178 -10.783 -11.297 1.00 90.06 89 GLY A N 1
ATOM 685 C CA . GLY A 1 89 ? -0.176 -9.546 -10.525 1.00 90.06 89 GLY A CA 1
ATOM 686 C C . GLY A 1 89 ? 0.324 -9.667 -9.096 1.00 90.06 89 GLY A C 1
ATOM 687 O O . GLY A 1 89 ? 0.231 -8.698 -8.352 1.00 90.06 89 GLY A O 1
ATOM 688 N N . ALA A 1 90 ? 0.868 -10.821 -8.705 1.00 92.44 90 ALA A N 1
ATOM 689 C CA . ALA A 1 90 ? 1.489 -10.961 -7.395 1.00 92.44 90 ALA A CA 1
ATOM 690 C C . ALA A 1 90 ? 2.777 -10.131 -7.339 1.00 92.44 90 ALA A C 1
ATOM 692 O O . ALA A 1 90 ? 3.579 -10.158 -8.282 1.00 92.44 90 ALA A O 1
ATOM 693 N N . LEU A 1 91 ? 2.989 -9.426 -6.229 1.00 94.94 91 LEU A N 1
ATOM 694 C CA . LEU A 1 91 ? 4.237 -8.710 -5.985 1.00 94.94 91 LEU A CA 1
ATOM 695 C C . LEU A 1 91 ? 5.410 -9.693 -5.895 1.00 94.94 91 LEU A C 1
ATOM 697 O O . LEU A 1 91 ? 5.302 -10.778 -5.328 1.00 94.94 91 LEU A O 1
ATOM 701 N N . ARG A 1 92 ? 6.554 -9.301 -6.458 1.00 95.00 92 ARG A N 1
ATOM 702 C CA . ARG A 1 92 ? 7.814 -10.064 -6.404 1.00 95.00 92 ARG A CA 1
ATOM 703 C C . ARG A 1 92 ? 8.865 -9.309 -5.591 1.00 95.00 92 ARG A C 1
ATOM 705 O O . ARG A 1 92 ? 10.003 -9.159 -6.023 1.00 95.00 92 ARG A O 1
ATOM 712 N N . LEU A 1 93 ? 8.443 -8.791 -4.441 1.00 95.44 93 LEU A N 1
ATOM 713 C CA . LEU A 1 93 ? 9.223 -7.893 -3.592 1.00 95.44 93 LEU A CA 1
ATOM 714 C C . LEU A 1 93 ? 9.611 -8.578 -2.285 1.00 95.44 93 LEU A C 1
ATOM 716 O O . LEU A 1 93 ? 8.919 -9.479 -1.818 1.00 95.44 93 LEU A O 1
ATOM 720 N N . GLN A 1 94 ? 10.735 -8.155 -1.717 1.00 94.31 94 GLN A N 1
ATOM 721 C CA . GLN A 1 94 ? 11.277 -8.675 -0.463 1.00 94.31 94 GLN A CA 1
ATOM 722 C C . GLN A 1 94 ? 11.785 -7.500 0.374 1.00 94.31 94 GLN A C 1
ATOM 724 O O . GLN A 1 94 ? 12.746 -6.835 -0.019 1.00 94.31 94 GLN A O 1
ATOM 729 N N . ALA A 1 95 ? 11.152 -7.228 1.516 1.00 92.88 95 ALA A N 1
ATOM 730 C CA . ALA A 1 95 ? 11.469 -6.068 2.351 1.00 92.88 95 ALA A CA 1
ATOM 731 C C . ALA A 1 95 ? 12.891 -6.126 2.936 1.00 92.88 95 ALA A C 1
ATOM 733 O O . ALA A 1 95 ? 13.558 -5.100 3.104 1.00 92.88 95 ALA A O 1
ATOM 734 N N . GLU A 1 96 ? 13.383 -7.334 3.204 1.00 92.31 96 GLU A N 1
ATOM 735 C CA . GLU A 1 96 ? 14.727 -7.614 3.716 1.00 92.31 96 GLU A CA 1
ATOM 736 C C . GLU A 1 96 ? 15.813 -7.292 2.687 1.00 92.31 96 GLU A C 1
ATOM 738 O O . GLU A 1 96 ? 16.944 -6.978 3.051 1.00 92.31 96 GLU A O 1
ATOM 743 N N . SER A 1 97 ? 15.455 -7.310 1.402 1.00 93.06 97 SER A N 1
ATOM 744 C CA . SER A 1 97 ? 16.349 -7.037 0.276 1.00 93.06 97 SER A CA 1
ATOM 745 C C . SER A 1 97 ? 16.446 -5.539 -0.059 1.00 93.06 97 SER A C 1
ATOM 747 O O . SER A 1 97 ? 16.893 -5.175 -1.148 1.00 93.06 97 SER A O 1
ATOM 749 N N . CYS A 1 98 ? 16.023 -4.657 0.854 1.00 92.19 98 CYS A N 1
ATOM 750 C CA . CYS A 1 98 ? 16.251 -3.216 0.760 1.00 92.19 98 CYS A CA 1
ATOM 751 C C . CYS A 1 98 ? 17.701 -2.864 1.160 1.00 92.19 98 CYS A C 1
ATOM 753 O O . CYS A 1 98 ? 18.083 -3.114 2.310 1.00 92.19 98 CYS A O 1
ATOM 755 N N . PRO A 1 99 ? 18.513 -2.256 0.269 1.00 89.69 99 PRO A N 1
ATOM 756 C CA . PRO A 1 99 ? 19.884 -1.867 0.594 1.00 89.69 99 PRO A CA 1
ATOM 757 C C . PRO A 1 99 ? 19.951 -0.868 1.758 1.00 89.69 99 PRO A C 1
ATOM 759 O O . PRO A 1 99 ? 19.235 0.129 1.778 1.00 89.69 99 PRO A O 1
ATOM 762 N N . THR A 1 100 ? 20.847 -1.105 2.719 1.00 83.38 100 THR A N 1
ATOM 763 C CA . THR A 1 100 ? 21.053 -0.222 3.887 1.00 83.38 100 THR A CA 1
ATOM 764 C C . THR A 1 100 ? 22.254 0.714 3.749 1.00 83.38 100 THR A C 1
ATOM 766 O O . THR A 1 100 ? 22.384 1.654 4.527 1.00 83.38 100 THR A O 1
ATOM 769 N N . ALA A 1 101 ? 23.133 0.465 2.775 1.00 78.69 101 ALA A N 1
ATOM 770 C CA . ALA A 1 101 ? 24.425 1.143 2.639 1.00 78.69 101 ALA A CA 1
ATOM 771 C C . ALA A 1 101 ? 24.517 2.095 1.431 1.00 78.69 101 ALA A C 1
ATOM 773 O O . ALA A 1 101 ? 25.523 2.784 1.272 1.00 78.69 101 ALA A O 1
ATOM 774 N N . SER A 1 102 ? 23.501 2.140 0.567 1.00 79.38 102 SER A N 1
ATOM 775 C CA . SER A 1 102 ? 23.508 2.958 -0.649 1.00 79.38 102 SER A CA 1
ATOM 776 C C . SER A 1 102 ? 22.099 3.346 -1.079 1.00 79.38 102 SER A C 1
ATOM 778 O O . SER A 1 102 ? 21.139 2.629 -0.801 1.00 79.38 102 SER A O 1
ATOM 780 N N . VAL A 1 103 ? 21.985 4.454 -1.817 1.00 81.19 103 VAL A N 1
ATOM 781 C CA . VAL A 1 103 ? 20.750 4.789 -2.538 1.00 81.19 103 VAL A CA 1
ATOM 782 C C . VAL A 1 103 ? 20.484 3.680 -3.564 1.00 81.19 103 VAL A C 1
ATOM 784 O O . VAL A 1 103 ? 21.419 3.317 -4.288 1.00 81.19 103 VAL A O 1
ATOM 787 N N . PRO A 1 104 ? 19.266 3.114 -3.632 1.00 82.19 104 PRO A N 1
ATOM 788 C CA . PRO A 1 104 ? 18.975 2.070 -4.602 1.00 82.19 104 PRO A CA 1
ATOM 789 C C . PRO A 1 104 ? 19.130 2.627 -6.022 1.00 82.19 104 PRO A C 1
ATOM 791 O O . PRO A 1 104 ? 18.758 3.762 -6.300 1.00 82.19 104 PRO A O 1
ATOM 794 N N . GLN A 1 105 ? 19.717 1.858 -6.934 1.00 82.25 105 GLN A N 1
ATOM 795 C CA . GLN A 1 105 ? 19.879 2.307 -8.328 1.00 82.25 105 GLN A CA 1
ATOM 796 C C . GLN A 1 105 ? 19.025 1.488 -9.288 1.00 82.25 105 GLN A C 1
ATOM 798 O O . GLN A 1 105 ? 18.657 1.961 -10.364 1.00 82.25 105 GLN A O 1
ATOM 803 N N . ARG A 1 106 ? 18.670 0.264 -8.893 1.00 90.31 106 ARG A N 1
ATOM 804 C CA . ARG A 1 106 ? 17.843 -0.635 -9.698 1.00 90.31 106 ARG A CA 1
ATOM 805 C C . ARG A 1 106 ? 16.380 -0.550 -9.282 1.00 90.31 106 ARG A C 1
ATOM 807 O O . ARG A 1 106 ? 16.071 -0.323 -8.115 1.00 90.31 106 ARG A O 1
ATOM 814 N N . LEU A 1 107 ? 15.480 -0.816 -10.231 1.00 92.31 107 LEU A N 1
ATOM 815 C CA . LEU A 1 107 ? 14.034 -0.863 -9.990 1.00 92.31 107 LEU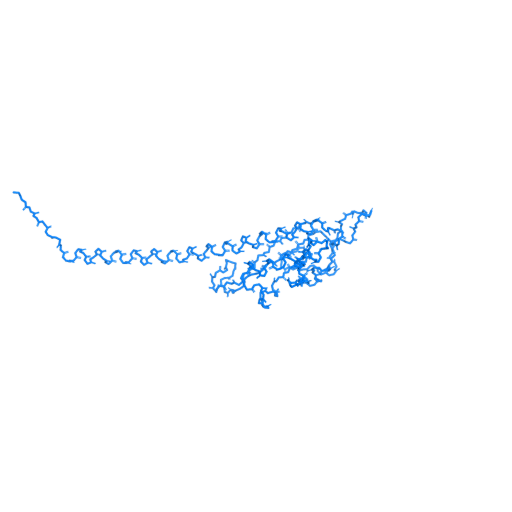 A CA 1
ATOM 816 C C . LEU A 1 107 ? 13.683 -1.807 -8.833 1.00 92.31 107 LEU A C 1
ATOM 818 O O . LEU A 1 107 ? 12.938 -1.424 -7.940 1.00 92.31 107 LEU A O 1
ATOM 822 N N . LEU A 1 108 ? 14.245 -3.022 -8.828 1.00 94.69 108 LEU A N 1
ATOM 823 C CA . LEU A 1 108 ? 13.951 -4.016 -7.793 1.00 94.69 108 LEU A CA 1
ATOM 824 C C . LEU A 1 108 ? 14.418 -3.563 -6.403 1.00 94.69 108 LEU A C 1
ATOM 826 O O . LEU A 1 108 ? 13.710 -3.768 -5.427 1.00 94.69 108 LEU A O 1
ATOM 830 N N . GLU A 1 109 ? 15.580 -2.915 -6.305 1.00 93.69 109 GLU A N 1
ATOM 831 C CA . GLU A 1 109 ? 16.101 -2.417 -5.028 1.00 93.69 109 GLU A CA 1
ATOM 832 C C . GLU A 1 109 ? 15.221 -1.280 -4.479 1.00 93.69 109 GLU A C 1
ATOM 834 O O . GLU A 1 109 ? 14.854 -1.302 -3.304 1.00 93.69 109 GLU A O 1
ATOM 839 N N . HIS A 1 110 ? 14.817 -0.327 -5.335 1.00 93.94 110 HIS A N 1
ATOM 840 C CA . HIS A 1 110 ? 13.856 0.717 -4.961 1.00 93.94 110 HIS A CA 1
ATOM 841 C C . HIS A 1 110 ? 12.519 0.121 -4.507 1.00 93.94 110 HIS A C 1
ATOM 843 O O . HIS A 1 110 ? 11.983 0.526 -3.475 1.00 93.94 110 HIS A O 1
ATOM 849 N N . ALA A 1 111 ? 12.000 -0.862 -5.245 1.00 96.06 111 ALA A N 1
ATOM 850 C CA . ALA A 1 111 ? 10.728 -1.499 -4.934 1.00 96.06 111 ALA A CA 1
ATOM 851 C C . ALA A 1 111 ? 10.777 -2.317 -3.637 1.00 96.06 111 ALA A C 1
ATOM 853 O O . ALA A 1 111 ? 9.823 -2.286 -2.867 1.00 96.06 111 ALA A O 1
ATOM 854 N N . ASN A 1 112 ? 11.896 -2.980 -3.337 1.00 96.12 112 ASN A N 1
ATOM 855 C CA . ASN A 1 112 ? 12.098 -3.668 -2.060 1.00 96.12 112 ASN A CA 1
ATOM 856 C C . ASN A 1 112 ? 12.114 -2.690 -0.877 1.00 96.12 112 ASN A C 1
ATOM 858 O O . ASN A 1 112 ? 11.509 -2.960 0.160 1.00 96.12 112 ASN A O 1
ATOM 862 N N . CYS A 1 113 ? 12.758 -1.529 -1.027 1.00 95.50 113 CYS A N 1
ATOM 863 C CA . CYS A 1 113 ? 12.734 -0.494 0.006 1.00 95.50 113 CYS A CA 1
ATOM 864 C C . CYS A 1 113 ? 11.350 0.118 0.202 1.00 95.50 113 CYS A C 1
ATOM 866 O O . CYS A 1 113 ? 10.927 0.318 1.340 1.00 95.50 113 CYS A O 1
ATOM 868 N N . TRP A 1 114 ? 10.619 0.357 -0.884 1.00 96.31 114 TRP A N 1
ATOM 869 C CA . TRP A 1 114 ? 9.215 0.739 -0.801 1.00 96.31 114 TRP A CA 1
ATOM 870 C C . TRP A 1 114 ? 8.386 -0.332 -0.080 1.00 96.31 114 TRP A C 1
ATOM 872 O O . TRP A 1 114 ? 7.621 -0.012 0.826 1.00 96.31 114 TRP A O 1
ATOM 882 N N . PHE A 1 115 ? 8.590 -1.610 -0.399 1.00 97.00 115 PHE A N 1
ATOM 883 C CA . PHE A 1 115 ? 7.847 -2.702 0.225 1.00 97.00 115 PHE A CA 1
ATOM 884 C C . PHE A 1 115 ? 8.124 -2.810 1.729 1.00 97.00 115 PHE A C 1
ATOM 886 O O . PHE A 1 115 ? 7.211 -3.019 2.521 1.00 97.00 115 PHE A O 1
ATOM 893 N N . LYS A 1 116 ? 9.361 -2.534 2.155 1.00 96.06 116 LYS A N 1
ATOM 894 C CA . LYS A 1 116 ? 9.696 -2.394 3.577 1.00 96.06 116 LYS A CA 1
ATOM 895 C C . LYS A 1 116 ? 8.894 -1.285 4.268 1.00 96.06 116 LYS A C 1
ATOM 897 O O . LYS A 1 116 ? 8.487 -1.461 5.416 1.00 96.06 116 LYS A O 1
ATOM 902 N N . LEU A 1 117 ? 8.654 -0.153 3.599 1.00 96.44 117 LEU A N 1
ATOM 903 C CA . LEU A 1 117 ? 7.797 0.914 4.131 1.00 96.44 117 LEU A CA 1
ATOM 904 C C . LEU A 1 117 ? 6.338 0.462 4.223 1.00 96.44 117 LEU A C 1
ATOM 906 O O . LEU A 1 117 ? 5.705 0.701 5.249 1.00 96.44 117 LEU A O 1
ATOM 910 N N . VAL A 1 118 ? 5.831 -0.243 3.207 1.00 97.75 118 VAL A N 1
ATOM 911 C CA . VAL A 1 118 ? 4.483 -0.837 3.221 1.00 97.75 118 VAL A CA 1
ATOM 912 C C . VAL A 1 118 ? 4.310 -1.741 4.438 1.00 97.75 118 VAL A C 1
ATOM 914 O O . VAL A 1 118 ? 3.386 -1.541 5.220 1.00 97.75 118 VAL A O 1
ATOM 917 N N . GLU A 1 119 ? 5.242 -2.667 4.659 1.00 96.12 119 GLU A N 1
ATOM 918 C CA . GLU A 1 119 ? 5.216 -3.576 5.808 1.00 96.12 119 GLU A CA 1
ATOM 919 C C . GLU A 1 119 ? 5.345 -2.878 7.168 1.00 96.12 119 GLU A C 1
ATOM 921 O O . GLU A 1 119 ? 4.932 -3.426 8.191 1.00 96.12 119 GLU A O 1
ATOM 926 N N . THR A 1 120 ? 5.958 -1.694 7.196 1.00 96.31 120 THR A N 1
ATOM 927 C CA . THR A 1 120 ? 6.160 -0.912 8.423 1.00 96.31 120 THR A CA 1
ATOM 928 C C . THR A 1 120 ? 4.934 -0.064 8.760 1.00 96.31 120 THR A C 1
ATOM 930 O O . THR A 1 120 ? 4.607 0.099 9.934 1.00 96.31 120 THR A O 1
ATOM 933 N N . HIS A 1 121 ? 4.265 0.494 7.748 1.00 96.19 121 HIS A N 1
ATOM 934 C CA . HIS A 1 121 ? 3.201 1.480 7.933 1.00 96.19 121 HIS A CA 1
ATOM 935 C C . HIS A 1 121 ? 1.791 0.906 7.817 1.00 96.19 121 HIS A C 1
ATOM 937 O O . HIS A 1 121 ? 0.885 1.435 8.459 1.00 96.19 121 HIS A O 1
ATOM 943 N N . LEU A 1 122 ? 1.585 -0.149 7.024 1.00 96.62 122 LEU A N 1
ATOM 944 C CA . LEU A 1 122 ? 0.272 -0.771 6.885 1.00 96.62 122 LEU A CA 1
ATOM 945 C C . LEU A 1 122 ? 0.094 -1.896 7.919 1.00 96.62 122 LEU A C 1
ATOM 947 O O . LEU A 1 122 ? 0.882 -2.847 7.942 1.00 96.62 122 LEU A O 1
ATOM 951 N N . PRO A 1 123 ? -0.948 -1.831 8.770 1.00 96.19 123 PRO A N 1
ATOM 952 C CA . PRO A 1 123 ? -1.210 -2.869 9.759 1.00 96.19 123 PRO A CA 1
ATOM 953 C C . PRO A 1 123 ? -1.364 -4.252 9.122 1.00 96.19 123 PRO A C 1
ATOM 955 O O . PRO A 1 123 ? -2.114 -4.422 8.163 1.00 96.19 123 PRO A O 1
ATOM 958 N N . GLY A 1 124 ? -0.674 -5.252 9.668 1.00 96.00 124 GLY A N 1
ATOM 959 C CA . GLY A 1 124 ? -0.780 -6.640 9.213 1.00 96.00 124 GLY A CA 1
ATOM 960 C C . GLY A 1 124 ? -0.216 -6.916 7.816 1.00 96.00 124 GLY A C 1
ATOM 961 O O . GLY A 1 124 ? -0.378 -8.021 7.327 1.00 96.00 124 GLY A O 1
ATOM 962 N N . ALA A 1 125 ? 0.480 -5.976 7.168 1.00 96.19 125 ALA A N 1
ATOM 963 C CA . ALA A 1 125 ? 1.014 -6.166 5.811 1.00 96.19 125 ALA A CA 1
ATOM 964 C C . ALA A 1 125 ? 2.004 -7.344 5.662 1.00 96.19 125 ALA A C 1
ATOM 966 O O . ALA A 1 125 ? 2.185 -7.867 4.563 1.00 96.19 125 ALA A O 1
ATOM 967 N N . LYS A 1 126 ? 2.621 -7.788 6.763 1.00 95.88 126 LYS A N 1
ATOM 968 C CA . LYS A 1 126 ? 3.478 -8.986 6.808 1.00 95.88 126 LYS A CA 1
ATOM 969 C C . LYS A 1 126 ? 2.697 -10.297 6.906 1.00 95.88 126 LYS A C 1
ATOM 971 O O . LYS A 1 126 ? 3.262 -11.362 6.666 1.00 95.88 126 LYS A O 1
ATOM 976 N N . ASP A 1 127 ? 1.427 -10.234 7.292 1.00 96.25 127 ASP A N 1
ATOM 977 C CA . ASP A 1 127 ? 0.588 -11.410 7.470 1.00 96.25 127 ASP A CA 1
ATOM 978 C C . ASP A 1 127 ? 0.230 -11.986 6.096 1.00 96.25 127 ASP A C 1
ATOM 980 O O . ASP A 1 127 ? -0.107 -11.251 5.168 1.00 96.25 127 ASP A O 1
ATOM 984 N N . ALA A 1 128 ? 0.317 -13.309 5.944 1.00 93.94 128 ALA A N 1
ATOM 985 C CA . ALA A 1 128 ? 0.205 -13.962 4.639 1.00 93.94 128 ALA A CA 1
ATOM 986 C C . ALA A 1 128 ? -1.142 -13.709 3.936 1.00 93.94 128 ALA A C 1
ATOM 988 O O . ALA A 1 128 ? -1.182 -13.592 2.714 1.00 93.94 128 ALA A O 1
ATOM 989 N N . ASP A 1 129 ? -2.231 -13.603 4.698 1.00 94.00 129 ASP A N 1
ATOM 990 C CA . ASP A 1 129 ? -3.570 -13.305 4.185 1.00 94.00 129 ASP A CA 1
ATOM 991 C C . ASP A 1 129 ? -3.698 -11.864 3.673 1.00 94.00 129 ASP A C 1
ATOM 993 O O . ASP A 1 129 ? -4.337 -11.642 2.651 1.00 94.00 129 ASP A O 1
ATOM 997 N N . VAL A 1 130 ? -3.046 -10.896 4.325 1.00 95.56 130 VAL A N 1
ATOM 998 C CA . VAL A 1 130 ? -3.011 -9.501 3.857 1.00 95.56 130 VAL A CA 1
ATOM 999 C C . VAL A 1 130 ? -2.067 -9.366 2.666 1.00 95.56 130 VAL A C 1
ATOM 1001 O O . VAL A 1 130 ? -2.392 -8.708 1.682 1.00 95.56 130 VAL A O 1
ATOM 1004 N N . ASN A 1 131 ? -0.907 -10.023 2.721 1.00 94.50 131 ASN A N 1
ATOM 1005 C CA . ASN A 1 131 ? 0.090 -9.969 1.659 1.00 94.50 131 ASN A CA 1
ATOM 1006 C C . ASN A 1 131 ? -0.442 -10.556 0.341 1.00 94.50 131 ASN A C 1
ATOM 1008 O O . ASN A 1 131 ? -0.210 -9.996 -0.730 1.00 94.50 131 ASN A O 1
ATOM 1012 N N . ALA A 1 132 ? -1.238 -11.627 0.425 1.00 93.88 132 ALA A N 1
ATOM 1013 C CA . ALA A 1 132 ? -1.912 -12.228 -0.725 1.00 93.88 132 ALA A CA 1
ATOM 1014 C C . ALA A 1 132 ? -2.893 -11.275 -1.440 1.00 93.88 132 ALA A C 1
ATOM 1016 O O . ALA A 1 132 ? -3.184 -11.474 -2.622 1.00 93.88 132 ALA A O 1
ATOM 1017 N N . GLU A 1 133 ? -3.379 -10.235 -0.756 1.00 94.56 133 GLU A N 1
ATOM 1018 C CA . GLU A 1 133 ? -4.241 -9.204 -1.340 1.00 94.56 133 GLU A CA 1
ATOM 1019 C C . GLU A 1 133 ? -3.460 -8.097 -2.061 1.00 94.56 133 GLU A C 1
ATOM 1021 O O . GLU A 1 133 ? -4.061 -7.303 -2.789 1.00 94.56 133 GLU A O 1
ATOM 1026 N N . PHE A 1 134 ? -2.135 -8.013 -1.915 1.00 95.81 134 PHE A N 1
ATOM 1027 C CA . PHE A 1 134 ? -1.352 -7.052 -2.685 1.00 95.81 134 PHE A CA 1
ATOM 1028 C C . PHE A 1 134 ? -1.300 -7.444 -4.160 1.00 95.81 134 PHE A C 1
ATOM 1030 O O . PHE A 1 134 ? -0.895 -8.554 -4.516 1.00 95.81 134 PHE A O 1
ATOM 1037 N N . LYS A 1 135 ? -1.664 -6.506 -5.041 1.00 94.75 135 LYS A N 1
ATOM 1038 C CA . LYS A 1 135 ? -1.619 -6.728 -6.491 1.00 94.75 135 LYS A CA 1
ATOM 1039 C C . LYS A 1 135 ? -0.997 -5.555 -7.217 1.00 94.75 135 LYS A C 1
ATOM 1041 O O . LYS A 1 135 ? -1.281 -4.405 -6.911 1.00 94.75 135 LYS A O 1
ATOM 1046 N N . LEU A 1 136 ? -0.189 -5.861 -8.218 1.00 95.44 136 LEU A N 1
ATOM 1047 C CA . LEU A 1 136 ? 0.361 -4.903 -9.163 1.00 95.44 136 LEU A CA 1
ATOM 1048 C C . LEU A 1 136 ? 0.382 -5.564 -10.529 1.00 95.44 136 LEU A C 1
ATOM 1050 O O . LEU A 1 136 ? 1.138 -6.507 -10.748 1.00 95.44 136 LEU A O 1
ATOM 1054 N N . CYS A 1 137 ? -0.461 -5.110 -11.444 1.00 93.12 137 CYS A N 1
ATOM 1055 C CA . CYS A 1 137 ? -0.504 -5.704 -12.771 1.00 93.12 137 CYS A CA 1
ATOM 1056 C C . CYS A 1 137 ? -1.078 -4.764 -13.816 1.00 93.12 137 CYS A C 1
ATOM 1058 O O . CYS A 1 137 ? -1.890 -3.890 -13.503 1.00 93.12 137 CYS A O 1
ATOM 1060 N N . PRO A 1 138 ? -0.715 -4.969 -15.088 1.00 92.88 138 PRO A N 1
ATOM 1061 C CA . PRO A 1 138 ? -1.437 -4.339 -16.170 1.00 92.88 138 PRO A CA 1
ATOM 1062 C C . PRO A 1 138 ? -2.897 -4.798 -16.171 1.00 92.88 138 PRO A C 1
ATOM 1064 O O . PRO A 1 138 ? -3.199 -5.981 -15.973 1.00 92.88 138 PRO A O 1
ATOM 1067 N N . SER A 1 139 ? -3.813 -3.854 -16.358 1.00 91.38 139 SER A N 1
ATOM 1068 C CA . SER A 1 139 ? -5.242 -4.108 -16.189 1.00 91.38 139 SER A CA 1
ATOM 1069 C C . SER A 1 139 ? -6.091 -3.192 -17.061 1.00 91.38 139 SER A C 1
ATOM 1071 O O . SER A 1 139 ? -5.845 -1.989 -17.136 1.00 91.38 139 SER A O 1
ATOM 1073 N N . PHE A 1 140 ? -7.136 -3.757 -17.673 1.00 87.19 140 PHE A N 1
ATOM 1074 C CA . PHE A 1 140 ? -8.188 -3.009 -18.373 1.00 87.19 140 PHE A CA 1
ATOM 1075 C C . PHE A 1 140 ? -9.422 -2.741 -17.499 1.00 87.19 140 PHE A C 1
ATOM 1077 O O . PHE A 1 140 ? -10.251 -1.897 -17.842 1.00 87.19 140 PHE A O 1
ATOM 1084 N N . LYS A 1 141 ? -9.581 -3.490 -16.402 1.00 87.31 141 LYS A N 1
ATOM 1085 C CA . LYS A 1 141 ? -10.781 -3.510 -15.557 1.00 87.31 141 LYS A CA 1
ATOM 1086 C C . LYS A 1 141 ? -10.371 -3.656 -14.104 1.00 87.31 141 LYS A C 1
ATOM 1088 O O . LYS A 1 141 ? -9.562 -4.522 -13.789 1.00 87.31 141 LYS A O 1
ATOM 1093 N N . SER A 1 142 ? -10.976 -2.861 -13.228 1.00 86.75 142 SER A N 1
ATOM 1094 C CA . SER A 1 142 ? -10.578 -2.899 -11.828 1.00 86.75 142 SER A CA 1
ATOM 1095 C C . SER A 1 142 ? -10.815 -4.271 -11.191 1.00 86.75 142 SER A C 1
ATOM 1097 O O . SER A 1 142 ? -11.829 -4.919 -11.459 1.00 86.75 142 SER A O 1
ATOM 1099 N N . GLY A 1 143 ? -9.863 -4.714 -10.373 1.00 86.38 143 GLY A N 1
ATOM 1100 C CA . GLY A 1 143 ? -9.867 -5.994 -9.673 1.00 86.38 143 GLY A CA 1
ATOM 1101 C C . GLY A 1 143 ? -9.369 -7.183 -10.500 1.00 86.38 143 GLY A C 1
ATOM 1102 O O . GLY A 1 143 ? -9.327 -8.297 -9.973 1.00 86.38 143 GLY A O 1
ATOM 1103 N N . ALA A 1 144 ? -8.995 -6.987 -11.769 1.00 87.31 144 ALA A N 1
ATOM 1104 C CA . ALA A 1 144 ? -8.566 -8.064 -12.658 1.00 87.31 144 ALA A CA 1
ATOM 1105 C C . ALA A 1 144 ? -7.283 -7.717 -13.425 1.00 87.31 144 ALA A C 1
ATOM 1107 O O . ALA A 1 144 ? -7.225 -6.730 -14.161 1.00 87.31 144 ALA A O 1
ATOM 1108 N N . CYS A 1 145 ? -6.276 -8.586 -13.317 1.00 88.88 145 CYS A N 1
ATOM 1109 C CA . CYS A 1 145 ? -5.071 -8.514 -14.137 1.00 88.88 145 CYS A CA 1
ATOM 1110 C C . CYS A 1 145 ? -5.365 -8.988 -15.560 1.00 88.88 145 CYS A C 1
ATOM 1112 O O . CYS A 1 145 ? -6.054 -9.987 -15.764 1.00 88.88 145 CYS A O 1
ATOM 1114 N N . ALA A 1 146 ? -4.817 -8.295 -16.554 1.00 85.56 146 ALA A N 1
ATOM 1115 C CA . ALA A 1 146 ? -5.071 -8.610 -17.955 1.00 85.56 146 ALA A CA 1
ATOM 1116 C C . ALA A 1 146 ? -4.303 -9.843 -18.479 1.00 85.56 146 ALA A C 1
ATOM 1118 O O . ALA A 1 146 ? -4.609 -10.343 -19.561 1.00 85.56 146 ALA A O 1
ATOM 1119 N N . GLY A 1 147 ? -3.338 -10.361 -17.712 1.00 79.62 147 GLY A N 1
ATOM 1120 C CA . GLY A 1 147 ? -2.572 -11.559 -18.055 1.00 79.62 147 GLY A CA 1
ATOM 1121 C C . GLY A 1 147 ? -1.535 -11.336 -19.162 1.00 79.62 147 GLY A C 1
ATOM 1122 O O . GLY A 1 147 ? -1.095 -10.217 -19.420 1.00 79.62 147 GLY A O 1
ATOM 1123 N N . SER A 1 148 ? -1.102 -12.425 -19.805 1.00 77.25 148 SER A N 1
ATOM 1124 C CA . SER A 1 148 ? 0.026 -12.426 -20.751 1.00 77.25 148 SER A CA 1
ATOM 1125 C C . SER A 1 148 ? -0.259 -11.769 -22.105 1.00 77.25 148 SER A C 1
ATOM 1127 O O . SER A 1 148 ? 0.689 -11.383 -22.779 1.00 77.25 148 SER A O 1
ATOM 1129 N N . GLY A 1 149 ? -1.529 -11.626 -22.498 1.00 77.25 149 GLY A N 1
ATOM 1130 C CA . GLY A 1 149 ? -1.951 -11.009 -23.764 1.00 77.25 149 GLY A CA 1
ATOM 1131 C C . GLY A 1 149 ? -2.254 -9.511 -23.673 1.00 77.25 149 GLY A C 1
ATOM 1132 O O . GLY A 1 149 ? -2.963 -8.981 -24.522 1.00 77.25 149 GLY A O 1
ATOM 1133 N N . TYR A 1 150 ? -1.801 -8.840 -22.613 1.00 82.81 150 TYR A N 1
ATOM 1134 C CA . TYR A 1 150 ? -2.088 -7.428 -22.399 1.00 82.81 150 TYR A CA 1
ATOM 1135 C C . TYR A 1 150 ? -1.391 -6.523 -23.423 1.00 82.81 150 TYR A C 1
ATOM 1137 O O . TYR A 1 150 ? -0.173 -6.569 -23.564 1.00 82.81 150 TYR A O 1
ATOM 1145 N N . GLN A 1 151 ? -2.169 -5.654 -24.069 1.00 85.06 151 GLN A N 1
ATOM 1146 C CA . GLN A 1 151 ? -1.691 -4.612 -24.980 1.00 85.06 151 GLN A CA 1
ATOM 1147 C C . GLN A 1 151 ? -2.272 -3.262 -24.542 1.00 85.06 151 GLN A C 1
ATOM 1149 O O . GLN A 1 151 ? -3.387 -2.895 -24.908 1.00 85.06 151 GLN A O 1
ATOM 1154 N N . GLY A 1 152 ? -1.548 -2.543 -23.685 1.00 87.94 152 GLY A N 1
ATOM 1155 C CA . GLY A 1 152 ? -1.964 -1.235 -23.172 1.00 87.94 152 GLY A CA 1
ATOM 1156 C C . GLY A 1 152 ? -0.937 -0.617 -22.223 1.00 87.94 152 GLY A C 1
ATOM 1157 O O . GLY A 1 152 ? 0.124 -1.190 -21.985 1.00 87.94 152 GLY A O 1
ATOM 1158 N N . SER A 1 153 ? -1.242 0.551 -21.662 1.00 89.56 153 SER A N 1
ATOM 1159 C CA . SER A 1 153 ? -0.375 1.278 -20.713 1.00 89.56 153 SER A CA 1
ATOM 1160 C C . SER A 1 153 ? -1.012 1.488 -19.336 1.00 89.56 153 SER A C 1
ATOM 1162 O O . SER A 1 153 ? -0.385 2.059 -18.447 1.00 89.56 153 SER A O 1
ATOM 1164 N N . SER A 1 154 ? -2.238 1.001 -19.121 1.00 91.94 154 SER A N 1
ATOM 1165 C CA . SER A 1 154 ? -2.881 1.051 -17.811 1.00 91.94 154 SER A CA 1
ATOM 1166 C C . SER A 1 154 ? -2.415 -0.046 -16.852 1.00 91.94 154 SER A C 1
ATOM 1168 O O . SER A 1 154 ? -2.283 -1.220 -17.204 1.00 91.94 154 SER A O 1
ATOM 1170 N N . LEU A 1 155 ? -2.217 0.346 -15.604 1.00 93.00 155 LEU A N 1
ATOM 1171 C CA . LEU A 1 155 ? -1.746 -0.475 -14.503 1.00 93.00 155 LEU A CA 1
ATOM 1172 C C . LEU A 1 155 ? -2.718 -0.334 -13.333 1.00 93.00 155 LEU A C 1
ATOM 1174 O O . LEU A 1 155 ? -3.147 0.776 -13.018 1.00 93.00 155 LEU A O 1
ATOM 1178 N N . GLU A 1 156 ? -3.047 -1.443 -12.684 1.00 94.75 156 GLU A N 1
ATOM 1179 C CA . GLU A 1 156 ? -3.735 -1.451 -11.397 1.00 94.75 156 GLU A CA 1
ATOM 1180 C C . GLU A 1 156 ? -2.752 -1.786 -10.274 1.00 94.75 156 GLU A C 1
ATOM 1182 O O . GLU A 1 156 ? -1.930 -2.699 -10.393 1.00 94.75 156 GLU A O 1
ATOM 1187 N N . LEU A 1 157 ? -2.880 -1.045 -9.177 1.00 96.12 157 LEU A N 1
ATOM 1188 C CA . LEU A 1 157 ? -2.233 -1.299 -7.902 1.00 96.12 157 LEU A CA 1
ATOM 1189 C C . LEU A 1 157 ? -3.313 -1.490 -6.834 1.00 96.12 157 LEU A C 1
ATOM 1191 O O . LEU A 1 157 ? -4.220 -0.668 -6.698 1.00 96.12 157 LEU A O 1
ATOM 1195 N N . GLN A 1 158 ? -3.188 -2.566 -6.066 1.00 96.31 158 GLN A N 1
ATOM 1196 C CA . GLN A 1 158 ? -3.999 -2.868 -4.898 1.00 96.31 158 GLN A CA 1
ATOM 1197 C C . GLN A 1 158 ? -3.091 -2.986 -3.676 1.00 96.31 158 GLN A C 1
ATOM 1199 O O . GLN A 1 158 ? -2.192 -3.830 -3.644 1.00 96.31 158 GLN A O 1
ATOM 1204 N N . LEU A 1 159 ? -3.366 -2.167 -2.663 1.00 97.00 159 LEU A N 1
ATOM 1205 C CA . LEU A 1 159 ? -2.803 -2.296 -1.325 1.00 97.00 159 LEU A CA 1
ATOM 1206 C C . LEU A 1 159 ? -3.854 -2.832 -0.355 1.00 97.00 159 LEU A C 1
ATOM 1208 O O . LEU A 1 159 ? -5.044 -2.594 -0.543 1.00 97.00 159 LEU A O 1
ATOM 1212 N N . ALA A 1 160 ? -3.412 -3.534 0.680 1.00 96.50 160 ALA A N 1
ATOM 1213 C CA . ALA A 1 160 ? -4.259 -4.094 1.717 1.00 96.50 160 ALA A CA 1
ATOM 1214 C C . ALA A 1 160 ? -3.681 -3.849 3.115 1.00 96.50 160 ALA A C 1
ATOM 1216 O O . ALA A 1 160 ? -2.467 -3.727 3.289 1.00 96.50 160 ALA A O 1
ATOM 1217 N N . TRP A 1 161 ? -4.561 -3.765 4.109 1.00 96.62 161 TRP A N 1
ATOM 1218 C CA . TRP A 1 161 ? -4.194 -3.680 5.522 1.00 96.62 161 TRP A CA 1
ATOM 1219 C C . TRP A 1 161 ? -5.254 -4.344 6.394 1.00 96.62 161 TRP A C 1
ATOM 1221 O O . TRP A 1 161 ? -6.427 -4.444 6.028 1.00 96.62 161 TRP A O 1
ATOM 1231 N N . ARG A 1 162 ? -4.836 -4.791 7.573 1.00 95.44 162 ARG A N 1
ATOM 1232 C CA . ARG A 1 162 ? -5.703 -5.424 8.562 1.00 95.44 162 ARG A CA 1
ATOM 1233 C C . ARG A 1 162 ? -6.421 -4.389 9.419 1.00 95.44 162 ARG A C 1
ATOM 1235 O O . ARG A 1 162 ? -5.825 -3.413 9.872 1.00 95.44 162 ARG A O 1
ATOM 1242 N N . VAL A 1 163 ? -7.687 -4.663 9.703 1.00 93.50 163 VAL A N 1
ATOM 1243 C CA . V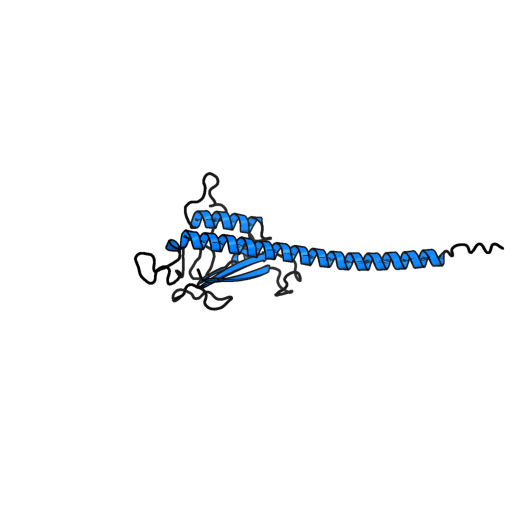AL A 1 163 ? -8.528 -3.908 10.639 1.00 93.50 163 VAL A CA 1
ATOM 1244 C C . VAL A 1 163 ? -9.385 -4.867 11.465 1.00 93.50 163 VAL A C 1
ATOM 1246 O O . VAL A 1 163 ? -9.394 -6.079 11.221 1.00 93.50 163 VAL A O 1
ATOM 1249 N N . LYS A 1 164 ? -10.126 -4.351 12.449 1.00 89.94 164 LYS A N 1
ATOM 1250 C CA . LYS A 1 164 ? -11.155 -5.154 13.121 1.00 89.94 164 LYS A CA 1
ATOM 1251 C C . LYS A 1 164 ? -12.395 -5.265 12.237 1.00 89.94 164 LYS A C 1
ATOM 1253 O O . LYS A 1 164 ? -12.667 -4.416 11.394 1.00 89.94 164 LYS A O 1
ATOM 1258 N N . GLN A 1 165 ? -13.181 -6.312 12.468 1.00 88.50 165 GLN A N 1
ATOM 1259 C CA . GLN A 1 165 ? -14.451 -6.491 11.773 1.00 88.50 165 GLN A CA 1
ATOM 1260 C C . GLN A 1 165 ? -15.353 -5.259 11.966 1.00 88.50 165 GLN A C 1
ATOM 1262 O O . GLN A 1 165 ? -15.511 -4.767 13.086 1.00 88.50 165 GLN A O 1
ATOM 1267 N N . GLY A 1 166 ? -15.947 -4.775 10.875 1.00 84.69 166 GLY A N 1
ATOM 1268 C CA . GLY A 1 166 ? -16.800 -3.586 10.859 1.00 84.69 166 GLY A CA 1
ATOM 1269 C C . GLY A 1 166 ? -16.064 -2.255 10.691 1.00 84.69 166 GLY A C 1
ATOM 1270 O O . GLY A 1 166 ? -16.725 -1.219 10.711 1.00 84.69 166 GLY A O 1
ATOM 1271 N N . GLU A 1 167 ? -14.735 -2.258 10.535 1.00 87.50 167 GLU A N 1
ATOM 1272 C CA . GLU A 1 167 ? -13.945 -1.033 10.319 1.00 87.50 167 GLU A CA 1
ATOM 1273 C C . GLU A 1 167 ? -13.661 -0.746 8.833 1.00 87.50 167 GLU A C 1
ATOM 1275 O O . GLU A 1 167 ? -13.413 0.406 8.491 1.00 87.50 167 GLU A O 1
ATOM 1280 N N . CYS A 1 168 ? -13.753 -1.736 7.933 1.00 87.38 168 CYS A N 1
ATOM 1281 C CA . CYS A 1 168 ? -13.635 -1.478 6.494 1.00 87.38 168 CYS A CA 1
ATOM 1282 C C . CYS A 1 168 ? -14.889 -0.787 5.948 1.00 87.38 168 CYS A C 1
ATOM 1284 O O . CYS A 1 168 ? -15.995 -1.313 6.063 1.00 87.38 168 CYS A O 1
ATOM 1286 N N . MET A 1 169 ? -14.711 0.351 5.273 1.00 79.00 169 MET A N 1
ATOM 1287 C CA . MET A 1 169 ? -15.825 1.097 4.671 1.00 79.00 169 MET A CA 1
ATOM 1288 C C . MET A 1 169 ? -16.537 0.339 3.540 1.00 79.00 169 MET A C 1
ATOM 1290 O O . MET A 1 169 ? -17.751 0.464 3.399 1.00 79.00 169 MET A O 1
ATOM 1294 N N . ASP A 1 170 ? -15.791 -0.429 2.741 1.00 80.69 170 ASP A N 1
ATOM 1295 C CA . ASP A 1 170 ? -16.316 -1.084 1.534 1.00 80.69 170 ASP A CA 1
ATOM 1296 C C . ASP A 1 170 ? -16.939 -2.467 1.825 1.00 80.69 170 ASP A C 1
ATOM 1298 O O . ASP A 1 170 ? -17.813 -2.919 1.086 1.00 80.69 170 ASP A O 1
ATOM 1302 N N . ASP A 1 171 ? -16.518 -3.131 2.908 1.00 85.31 171 ASP 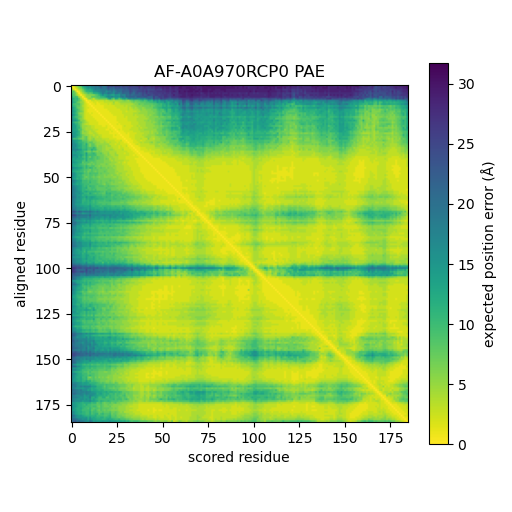A N 1
ATOM 1303 C CA . ASP A 1 171 ? -17.053 -4.421 3.359 1.00 85.31 171 ASP A CA 1
ATOM 1304 C C . ASP A 1 171 ? -16.931 -4.562 4.884 1.00 85.31 171 ASP A C 1
ATOM 1306 O O . ASP A 1 171 ? -15.884 -4.923 5.418 1.00 85.31 171 ASP A O 1
ATOM 1310 N N . LEU A 1 172 ? -18.032 -4.326 5.598 1.00 83.19 172 LEU A N 1
ATOM 1311 C CA . LEU A 1 172 ? -18.073 -4.395 7.062 1.00 83.19 172 LEU A CA 1
ATOM 1312 C C . LEU A 1 172 ? -17.832 -5.812 7.618 1.00 83.19 172 LEU A C 1
ATOM 1314 O O . LEU A 1 172 ? -17.545 -5.954 8.808 1.00 83.19 172 LEU A O 1
ATOM 1318 N N . ALA A 1 173 ? -17.963 -6.864 6.805 1.00 85.81 173 ALA A N 1
ATOM 1319 C CA . ALA A 1 173 ? -17.676 -8.230 7.235 1.00 85.81 173 ALA A CA 1
ATOM 1320 C C . ALA A 1 173 ? -16.182 -8.576 7.129 1.00 85.81 173 ALA A C 1
ATOM 1322 O O . ALA A 1 173 ? -15.732 -9.508 7.801 1.00 85.81 173 ALA A O 1
ATOM 1323 N N . ALA A 1 174 ? -15.417 -7.827 6.331 1.00 89.25 174 ALA A N 1
ATOM 1324 C CA . ALA A 1 174 ? -13.999 -8.066 6.117 1.00 89.25 174 ALA A CA 1
ATOM 1325 C C . ALA A 1 174 ? -13.137 -7.599 7.302 1.00 89.25 174 ALA A C 1
ATOM 1327 O O . ALA A 1 174 ? -13.420 -6.609 7.979 1.00 89.25 174 ALA A O 1
ATOM 1328 N N . THR A 1 175 ? -12.036 -8.316 7.529 1.00 92.69 175 THR A N 1
ATOM 1329 C CA . THR A 1 175 ? -10.952 -7.936 8.458 1.00 92.69 175 THR A CA 1
ATOM 1330 C C . THR A 1 175 ? -9.701 -7.450 7.724 1.00 92.69 175 THR A C 1
ATOM 1332 O O . THR A 1 175 ? -8.699 -7.103 8.350 1.00 92.69 175 THR A O 1
ATOM 1335 N N . V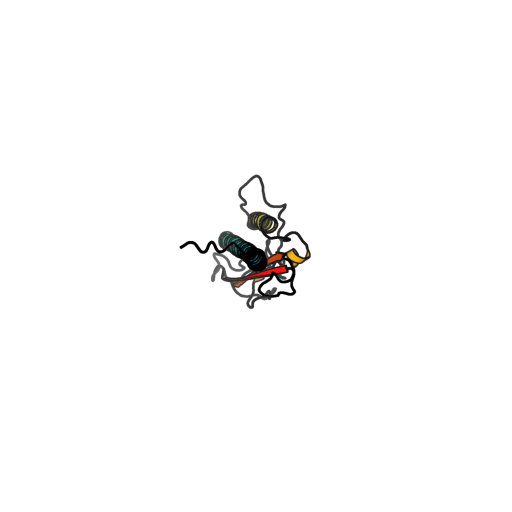AL A 1 176 ? -9.746 -7.446 6.392 1.00 94.75 176 VAL A N 1
ATOM 1336 C CA . VAL A 1 176 ? -8.698 -6.942 5.507 1.00 94.75 176 VAL A CA 1
ATOM 1337 C C . VAL A 1 176 ? -9.349 -5.932 4.577 1.00 94.75 176 VAL A C 1
ATOM 1339 O O . VAL A 1 176 ? -10.202 -6.288 3.766 1.00 94.75 176 VAL A O 1
ATOM 1342 N N . CYS A 1 177 ? -8.965 -4.667 4.713 1.00 94.88 177 CYS A N 1
ATOM 1343 C CA . CYS A 1 177 ? -9.415 -3.626 3.802 1.00 94.88 177 CYS A CA 1
ATOM 1344 C C . CYS A 1 177 ? -8.459 -3.543 2.624 1.00 94.88 177 CYS A C 1
ATOM 1346 O O . CYS A 1 177 ? -7.266 -3.823 2.759 1.00 94.88 177 CYS A O 1
ATOM 1348 N N . THR A 1 178 ? -8.976 -3.108 1.478 1.00 94.81 178 THR A N 1
ATOM 1349 C CA . THR A 1 178 ? -8.167 -2.908 0.278 1.00 94.81 178 THR A CA 1
ATOM 1350 C C . THR A 1 178 ? -8.353 -1.500 -0.268 1.00 94.81 178 THR A C 1
ATOM 1352 O O . THR A 1 178 ? -9.423 -0.903 -0.179 1.00 94.81 178 THR A O 1
ATOM 1355 N N . TYR A 1 179 ? -7.290 -0.962 -0.848 1.00 94.94 179 TYR A N 1
ATOM 1356 C CA . TYR A 1 179 ? -7.304 0.257 -1.637 1.00 94.94 179 TYR A CA 1
ATOM 1357 C C . TYR A 1 179 ? -6.820 -0.088 -3.038 1.00 94.94 179 TYR A C 1
ATOM 1359 O O . TYR A 1 179 ? -5.739 -0.650 -3.196 1.00 94.94 179 TYR A O 1
ATOM 1367 N N . ARG A 1 180 ? -7.623 0.246 -4.049 1.00 94.75 180 ARG A N 1
ATOM 1368 C CA . ARG A 1 180 ? -7.295 0.037 -5.461 1.00 94.75 180 ARG A CA 1
ATOM 1369 C C . ARG A 1 180 ? -7.161 1.375 -6.158 1.00 94.75 180 ARG A C 1
ATOM 1371 O O . ARG A 1 180 ? -8.014 2.248 -6.002 1.00 94.75 180 ARG A O 1
ATOM 1378 N N . THR A 1 181 ? -6.130 1.501 -6.977 1.00 94.94 181 THR A N 1
ATOM 1379 C CA . THR A 1 181 ? -5.977 2.616 -7.905 1.00 94.94 181 THR A CA 1
ATOM 1380 C C . THR A 1 181 ? -5.532 2.102 -9.263 1.00 94.94 181 THR A C 1
ATOM 1382 O O . THR A 1 181 ? -4.767 1.141 -9.364 1.00 94.94 181 THR A O 1
ATOM 1385 N N . ARG A 1 182 ? -6.032 2.739 -10.320 1.00 94.12 182 ARG A N 1
ATOM 1386 C CA . ARG A 1 182 ? -5.651 2.451 -11.698 1.00 94.12 182 ARG A CA 1
ATOM 1387 C C . ARG A 1 182 ? -5.095 3.715 -12.319 1.00 94.12 182 ARG A C 1
ATOM 1389 O O . ARG A 1 182 ? -5.719 4.770 -12.238 1.00 94.12 182 ARG A O 1
ATOM 1396 N N . VAL A 1 183 ? -3.948 3.585 -12.966 1.00 93.19 183 VAL A N 1
ATOM 1397 C CA . VAL A 1 183 ? -3.263 4.696 -13.627 1.00 93.19 183 VAL A CA 1
ATOM 1398 C C . VAL A 1 183 ? -2.763 4.284 -14.997 1.00 93.19 183 VAL A C 1
ATOM 1400 O O . VAL A 1 183 ? -2.612 3.099 -15.277 1.00 93.19 183 VAL A O 1
ATOM 1403 N N . GLU A 1 184 ? -2.480 5.269 -15.837 1.00 90.88 184 GLU A N 1
ATOM 1404 C CA . GLU A 1 184 ? -1.687 5.083 -17.049 1.00 90.88 184 GLU A CA 1
ATOM 1405 C C . GLU A 1 184 ? -0.256 5.573 -16.791 1.00 90.88 184 GLU A C 1
ATOM 1407 O O . GLU A 1 184 ? -0.041 6.568 -16.081 1.00 90.88 184 GLU A O 1
ATOM 1412 N N . LEU A 1 185 ? 0.715 4.813 -17.301 1.00 85.25 185 LEU A N 1
ATOM 1413 C CA . LEU A 1 185 ? 2.155 5.062 -17.164 1.00 85.25 185 LEU A CA 1
ATOM 1414 C C . LEU A 1 185 ? 2.783 5.602 -18.449 1.00 85.25 185 LEU A C 1
ATOM 1416 O O . LEU A 1 185 ? 2.299 5.226 -19.538 1.00 85.25 185 LEU A O 1
#

Radius of gyration: 25.84 Å; Cα contacts (8 Å, |Δi|>4): 289; chains: 1; bounding box: 62×53×84 Å

Sequence (185 aa):
MDDSQGFSLIEVLVALVLIATGMLGMLALQSKSIQYTQDSVNRNLAITLSNDLLEMMRTHRQQLFNHTPPEYPSYSELKSATAIYSASGALRLQAESCPTASVPQRLLEHANCWFKLVETHLPGAKDADVNAEFKLCPSFKSGACAGSGYQGSSLELQLAWRVKQGECMDDLAATVCTYRTRVEL

Foldseek 3Di:
DDPPDDDDPVNVVVVVVVVVVVVVVVVVVVVVVVLQVVLVQLLVLVVVLVVQLVVLCVVVLVQFAPADPPGPPHSWHGACAGCQAHVQQQGNEALVLADPPDDDDDSRNSSSVSLVVLVVRAACCVPPVQSVQWGKAADPDPPGHPGRPDTGQKIKTKHKHADDQCSAPVHSRDRIHMDMDMDGD

Secondary structure (DSSP, 8-state):
-----PPPHHHHHHHHHHHHHHHHHHHHHHHHHHHHHHHHHHHHHHHHHHHHHHHHHHHTHHHHEEE-TTSSSTTEEE-S--SSB-TT-BB---GGGS-SSS---SHHHHHHHHHHHHHHHSTTTTSHHHHTT-EEEE-SBTTB---TT--SSEEEEEEEEE--TT--SS-TT-SEEEEEEEEE-

Nearest PDB structures (foldseek):
  8f2r-assembly1_I  TM=3.651E-01  e=4.372E-01  Homo sapiens

Solvent-accessible surface area (backbone atoms only — not comparable to full-atom values): 10202 Å² total; per-residue (Å²): 142,81,86,81,80,70,85,53,75,65,57,56,50,50,51,51,51,53,51,52,54,50,51,54,54,50,52,56,51,51,55,53,51,51,54,55,52,53,46,53,49,53,53,49,50,49,51,52,55,49,50,55,52,51,52,52,47,66,77,42,41,75,76,45,26,72,32,40,83,93,43,83,70,53,64,37,29,41,45,35,52,55,75,55,18,35,46,83,10,40,66,54,68,44,47,86,62,29,68,90,87,55,83,64,86,49,69,57,34,44,47,5,41,50,44,35,49,46,47,72,71,33,48,55,30,78,39,71,76,33,41,70,54,31,32,36,25,41,29,91,49,92,99,44,58,48,31,84,82,49,81,44,45,36,33,34,42,31,42,36,27,52,52,56,71,58,59,29,90,92,44,46,83,36,44,60,37,75,49,76,50,74,46,74,108